Protein AF-A0A7C2EB21-F1 (afdb_monomer)

Mean predicted aligned error: 10.8 Å

Nearest PDB structures (foldseek):
  6dxo-assembly1_A  TM=7.937E-01  e=2.523E-01  Streptomyces venezuelae ATCC 10712
  3hug-assembly6_K  TM=8.789E-01  e=1.958E+00  Mycobacterium tuberculosis H37Rv
  6dvb-assembly1_F  TM=6.842E-01  e=6.120E-01  Mycobacterium tuberculosis H37Rv
  1rp3-assembly2_C  TM=6.381E-01  e=5.790E-01  Aquifex aeolicus

Solvent-accessible surface area (backbone atoms only — not comparable to full-atom values): 11447 Å² total; per-residue (Å²): 135,86,85,51,65,81,71,28,37,82,40,21,44,68,85,33,92,85,37,64,25,45,17,50,38,86,36,98,81,85,44,80,37,75,32,64,56,25,21,36,38,48,30,49,56,52,48,54,50,44,51,53,46,70,71,46,57,80,88,73,64,63,81,40,80,36,74,47,89,60,98,60,84,45,78,42,82,38,48,61,58,60,50,49,50,51,50,54,54,51,51,48,59,74,73,41,53,74,72,58,36,53,52,44,43,44,42,68,74,68,61,44,53,69,69,59,50,25,67,72,68,74,46,54,72,68,61,49,54,52,49,51,52,52,50,29,30,54,49,18,46,46,33,48,69,40,75,97,70,27,65,42,55,59,63,70,58,76,40,80,68,72,72,78,64,74,74,76,72,67,92,63,76,79,76,82,86,73,68,95,60,78,58,66,72,60,56,56,66,75,74,109

Radius of gyration: 25.3 Å; Cα contacts (8 Å, |Δi|>4): 186; chains: 1; bounding box: 45×45×90 Å

Sequence (192 aa):
MEWTRSETIALAANNCTSCHGLGLLPAKRGGQTVCNCVFRAIFRICYNRFRTCVTKEKYMTRVTMSLTRGRERHFTWSRKDEEYIADFTLVARRSLNEADYKIFKYHYLLGADWKLCCRKLKMDRGRFFHAVYRIQQRLGRIFRELQPYGLYPLDEYFGTTVRRVKPIQPTWTPPPAVPVRPPILQQLQQAA

Structure (mmCIF, N/CA/C/O backbone):
data_AF-A0A7C2EB21-F1
#
_entry.id   AF-A0A7C2EB21-F1
#
loop_
_atom_site.group_PDB
_atom_site.id
_atom_site.type_symbol
_atom_site.label_atom_id
_atom_site.label_alt_id
_atom_site.label_comp_id
_atom_site.label_asym_id
_atom_site.label_entity_id
_atom_site.label_seq_id
_atom_site.pdbx_PDB_ins_code
_atom_site.Cartn_x
_atom_site.Cartn_y
_atom_site.Cartn_z
_atom_site.occupancy
_atom_site.B_iso_or_equiv
_atom_site.auth_seq_id
_atom_site.auth_comp_id
_atom_site.auth_asym_id
_atom_site.auth_atom_id
_atom_site.pdbx_PDB_model_num
ATOM 1 N N . MET A 1 1 ? 2.193 18.472 0.701 1.00 63.47 1 MET A N 1
ATOM 2 C CA . MET A 1 1 ? 2.571 17.548 1.789 1.00 63.47 1 ME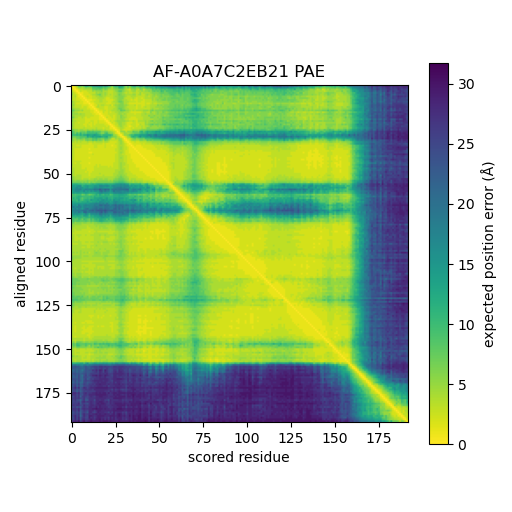T A CA 1
ATOM 3 C C . MET A 1 1 ? 4.053 17.284 1.643 1.00 63.47 1 MET A C 1
ATOM 5 O O . MET A 1 1 ? 4.465 16.869 0.565 1.00 63.47 1 MET A O 1
ATOM 9 N N . GLU A 1 2 ? 4.845 17.616 2.656 1.00 74.56 2 GLU A N 1
ATOM 10 C CA . GLU A 1 2 ? 6.290 17.383 2.633 1.00 74.56 2 GLU A CA 1
ATOM 11 C C . GLU A 1 2 ? 6.572 15.968 3.128 1.00 74.56 2 GLU A C 1
ATOM 13 O O . GLU A 1 2 ? 6.074 15.561 4.176 1.00 74.56 2 GLU A O 1
ATOM 18 N N . TRP A 1 3 ? 7.327 15.201 2.348 1.00 84.44 3 TRP A N 1
ATOM 19 C CA . TRP A 1 3 ? 7.745 13.863 2.741 1.00 84.44 3 TRP A CA 1
ATOM 20 C C . TRP A 1 3 ? 8.997 13.958 3.593 1.00 84.44 3 TRP A C 1
ATOM 22 O O . TRP A 1 3 ? 9.998 14.531 3.170 1.00 84.44 3 TRP A O 1
ATOM 32 N N . THR A 1 4 ? 8.953 13.365 4.780 1.00 86.44 4 THR A N 1
ATOM 33 C CA . THR A 1 4 ? 10.111 13.311 5.669 1.00 86.44 4 THR A CA 1
ATOM 34 C C . THR A 1 4 ? 10.873 11.998 5.486 1.00 86.44 4 THR A C 1
ATOM 36 O O . THR A 1 4 ? 10.332 10.961 5.084 1.00 86.44 4 THR A O 1
ATOM 39 N N . ARG A 1 5 ? 12.171 12.024 5.800 1.00 85.19 5 ARG A N 1
ATOM 40 C CA . ARG A 1 5 ? 13.025 10.827 5.768 1.00 85.19 5 ARG A CA 1
ATOM 41 C C . ARG A 1 5 ? 12.527 9.741 6.728 1.00 85.19 5 ARG A C 1
ATOM 43 O O . ARG A 1 5 ? 12.580 8.563 6.393 1.00 85.19 5 ARG A O 1
ATOM 50 N N . SER A 1 6 ? 12.021 10.129 7.899 1.00 86.94 6 SER A N 1
ATOM 51 C CA . SER A 1 6 ? 11.503 9.197 8.907 1.00 86.94 6 SER A CA 1
ATOM 52 C C . SER A 1 6 ? 10.280 8.416 8.420 1.00 86.94 6 SER A C 1
ATOM 54 O O . SER A 1 6 ? 10.159 7.235 8.727 1.00 86.94 6 SER A O 1
ATOM 56 N N . GLU A 1 7 ? 9.406 9.030 7.619 1.00 85.69 7 GLU A N 1
ATOM 57 C CA . GLU A 1 7 ? 8.237 8.344 7.052 1.00 85.69 7 GLU A CA 1
ATOM 58 C C . GLU A 1 7 ? 8.606 7.354 5.939 1.00 85.69 7 GLU A C 1
ATOM 60 O O . GLU A 1 7 ? 7.958 6.321 5.773 1.00 85.69 7 GLU A O 1
ATOM 65 N N . THR A 1 8 ? 9.634 7.667 5.152 1.00 89.75 8 THR A N 1
ATOM 66 C CA . THR A 1 8 ? 9.965 6.923 3.928 1.00 89.75 8 THR A CA 1
ATOM 67 C C . THR A 1 8 ? 10.957 5.787 4.154 1.00 89.75 8 THR A C 1
ATOM 69 O O . THR A 1 8 ? 10.885 4.786 3.442 1.00 89.75 8 THR A O 1
ATOM 72 N N . ILE A 1 9 ? 11.829 5.890 5.164 1.00 90.69 9 ILE A N 1
ATOM 73 C CA . ILE A 1 9 ? 12.877 4.894 5.431 1.00 90.69 9 ILE A CA 1
ATOM 74 C C . ILE A 1 9 ? 12.307 3.516 5.792 1.00 90.69 9 ILE A C 1
ATOM 76 O O . ILE A 1 9 ? 12.801 2.507 5.305 1.00 90.69 9 ILE A O 1
ATOM 80 N N . ALA A 1 10 ? 11.217 3.464 6.564 1.00 88.56 10 ALA A N 1
ATOM 81 C CA . ALA A 1 10 ? 10.573 2.205 6.950 1.00 88.56 10 ALA A CA 1
ATOM 82 C C . ALA A 1 10 ? 9.807 1.535 5.793 1.00 88.56 10 ALA A C 1
ATOM 84 O O . ALA A 1 10 ? 9.529 0.339 5.832 1.00 88.56 10 ALA A O 1
ATOM 85 N N . LEU A 1 11 ? 9.448 2.304 4.762 1.00 92.31 11 LEU A N 1
ATOM 86 C CA . LEU A 1 11 ? 8.697 1.827 3.597 1.00 92.31 11 LEU A CA 1
ATOM 87 C C . LEU A 1 11 ? 9.598 1.479 2.408 1.00 92.31 11 LEU A C 1
ATOM 89 O O . LEU A 1 11 ? 9.151 0.835 1.455 1.00 92.31 11 LEU A O 1
ATOM 93 N N . ALA A 1 12 ? 10.843 1.950 2.417 1.00 92.88 12 ALA A N 1
ATOM 94 C CA . ALA A 1 12 ? 11.780 1.741 1.332 1.00 92.88 12 ALA A CA 1
ATOM 95 C C . ALA A 1 12 ? 12.243 0.281 1.279 1.00 92.88 12 ALA A C 1
ATOM 97 O O . ALA A 1 12 ? 12.491 -0.361 2.294 1.00 92.88 12 ALA A O 1
ATOM 98 N N . ALA A 1 13 ? 12.406 -0.250 0.066 1.00 90.06 13 ALA A N 1
ATOM 99 C CA . ALA A 1 13 ? 13.045 -1.548 -0.101 1.00 90.06 13 ALA A CA 1
ATOM 100 C C . ALA A 1 13 ? 14.568 -1.400 0.035 1.00 90.06 13 ALA A C 1
ATOM 102 O O . ALA A 1 13 ? 15.175 -0.625 -0.710 1.00 90.06 13 ALA A O 1
ATOM 103 N N . ASN A 1 14 ? 15.179 -2.184 0.930 1.00 90.62 14 ASN A N 1
ATOM 104 C CA . ASN A 1 14 ? 16.625 -2.159 1.201 1.00 90.62 14 ASN A CA 1
ATOM 105 C C . ASN A 1 14 ? 17.468 -2.375 -0.067 1.00 90.62 14 ASN A C 1
ATOM 107 O O . ASN A 1 14 ? 18.488 -1.728 -0.260 1.00 90.62 14 ASN A O 1
ATOM 111 N N . ASN A 1 15 ? 17.005 -3.242 -0.973 1.00 91.44 15 ASN A N 1
ATOM 112 C CA . ASN A 1 15 ? 17.679 -3.580 -2.229 1.00 91.44 15 ASN A CA 1
ATOM 113 C C . ASN A 1 15 ? 17.195 -2.756 -3.438 1.00 91.44 15 ASN A C 1
ATOM 115 O O . ASN A 1 15 ? 17.371 -3.170 -4.585 1.00 91.44 15 ASN A O 1
ATOM 119 N N . CYS A 1 16 ? 16.530 -1.618 -3.221 1.00 92.12 16 CYS A N 1
ATOM 120 C CA . CYS A 1 16 ? 16.069 -0.793 -4.331 1.00 92.12 16 CYS A CA 1
ATOM 121 C C . CYS A 1 16 ? 17.256 -0.170 -5.075 1.00 92.12 16 CYS A C 1
ATOM 123 O O . CYS A 1 16 ? 18.019 0.593 -4.493 1.00 92.12 16 CYS A O 1
ATOM 125 N N . THR A 1 17 ? 17.353 -0.417 -6.380 1.00 91.56 17 THR A N 1
ATOM 126 C CA . THR A 1 17 ? 18.425 0.120 -7.235 1.00 91.56 17 THR A CA 1
ATOM 127 C C . THR A 1 17 ? 18.370 1.633 -7.430 1.00 91.56 17 THR A C 1
ATOM 129 O O . THR A 1 17 ? 19.350 2.217 -7.868 1.00 91.56 17 THR A O 1
ATOM 132 N N . SER A 1 18 ? 17.232 2.274 -7.145 1.00 90.06 18 SER A N 1
ATOM 133 C CA . SER A 1 18 ? 17.078 3.723 -7.308 1.00 90.06 18 SER A CA 1
ATOM 134 C C . SER A 1 18 ? 17.384 4.495 -6.027 1.00 90.06 18 SER A C 1
ATOM 136 O O . SER A 1 18 ? 18.062 5.509 -6.083 1.00 90.06 18 SER A O 1
ATOM 138 N N . CYS A 1 19 ? 16.851 4.057 -4.880 1.00 90.69 19 CYS A N 1
ATOM 139 C CA . CYS A 1 19 ? 16.988 4.793 -3.616 1.00 90.69 19 CYS A CA 1
ATOM 140 C C . CYS A 1 19 ? 17.912 4.125 -2.593 1.00 90.69 19 CYS A C 1
ATOM 142 O O . CYS A 1 19 ? 18.081 4.684 -1.515 1.00 90.69 19 CYS A O 1
ATOM 144 N N . HIS A 1 20 ? 18.427 2.921 -2.866 1.00 90.25 20 HIS A N 1
ATOM 145 C CA . HIS A 1 20 ? 19.328 2.171 -1.978 1.00 90.25 20 HIS A CA 1
ATOM 146 C C . HIS A 1 20 ? 18.833 2.082 -0.519 1.00 90.25 20 HIS A C 1
ATOM 148 O O . HIS A 1 20 ? 19.595 2.262 0.423 1.00 90.25 20 HIS A O 1
ATOM 154 N N . GLY A 1 21 ? 17.523 1.877 -0.325 1.00 88.94 21 GLY A N 1
ATOM 155 C CA . GLY A 1 21 ? 16.909 1.805 1.008 1.00 88.94 21 GLY A CA 1
ATOM 156 C C . GLY A 1 21 ? 16.592 3.145 1.693 1.00 88.94 21 GLY A C 1
ATOM 157 O O . GLY A 1 21 ? 16.022 3.138 2.775 1.00 88.94 21 GLY A O 1
ATOM 158 N N . LEU A 1 22 ? 16.877 4.301 1.081 1.00 89.06 22 LEU A N 1
ATOM 159 C CA . LEU A 1 22 ? 16.577 5.611 1.686 1.00 89.06 22 LEU A CA 1
ATOM 160 C C . LEU A 1 22 ? 15.129 6.080 1.478 1.00 89.06 22 LEU A C 1
ATOM 162 O O . LEU A 1 22 ? 14.628 6.891 2.250 1.00 89.06 22 LEU A O 1
ATOM 166 N N . GLY A 1 23 ? 14.463 5.618 0.415 1.00 89.94 23 GLY A N 1
ATOM 167 C CA . GLY A 1 23 ? 13.074 5.974 0.086 1.00 89.94 23 GLY A CA 1
ATOM 168 C C . GLY A 1 23 ? 12.878 7.350 -0.561 1.00 89.94 23 GLY A C 1
ATOM 169 O O . GLY A 1 23 ? 11.829 7.592 -1.161 1.00 89.94 23 GLY A O 1
ATOM 170 N N . LEU A 1 24 ? 13.895 8.212 -0.523 1.00 90.81 24 LEU A N 1
ATOM 171 C CA . LEU A 1 24 ? 13.915 9.533 -1.150 1.00 90.81 24 LEU A CA 1
ATOM 172 C C . LEU A 1 24 ? 14.937 9.582 -2.291 1.00 90.81 24 LEU A C 1
ATOM 174 O O . LEU A 1 24 ? 15.954 8.891 -2.273 1.00 90.81 24 LEU A O 1
ATOM 178 N N . LEU A 1 25 ? 14.638 10.403 -3.289 1.00 88.56 25 LEU A N 1
ATOM 179 C CA . LEU A 1 25 ? 15.439 10.644 -4.482 1.00 88.56 25 LEU A CA 1
ATOM 180 C C . LEU A 1 25 ? 15.655 12.154 -4.648 1.00 88.56 25 LEU A C 1
ATOM 182 O O . LEU A 1 25 ? 14.696 12.920 -4.480 1.00 88.56 25 LEU A O 1
ATOM 186 N N . PRO A 1 26 ? 16.863 12.598 -5.033 1.00 85.25 26 PRO A N 1
ATOM 187 C CA . PRO A 1 26 ? 17.094 13.991 -5.385 1.00 85.25 26 PRO A CA 1
ATOM 188 C C . PRO A 1 26 ? 16.293 14.341 -6.647 1.00 85.25 26 PRO A C 1
ATOM 190 O O . PRO A 1 26 ? 16.389 13.677 -7.680 1.00 85.25 26 PRO A O 1
ATOM 193 N N . ALA A 1 27 ? 15.460 15.372 -6.563 1.00 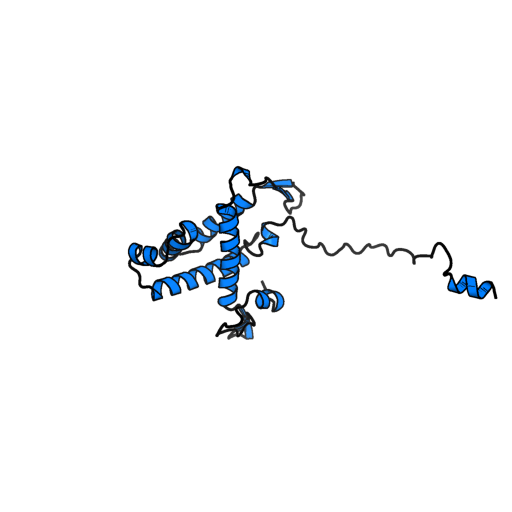84.19 27 ALA A N 1
ATOM 194 C CA . ALA A 1 27 ? 14.698 15.880 -7.693 1.00 84.19 27 ALA A CA 1
ATOM 195 C C . ALA A 1 27 ? 15.560 16.832 -8.527 1.00 84.19 27 ALA A C 1
ATOM 197 O O . ALA A 1 27 ? 16.367 17.591 -7.995 1.00 84.19 27 ALA A O 1
ATOM 198 N N . LYS A 1 28 ? 15.311 16.879 -9.841 1.00 76.94 28 LYS A N 1
ATOM 199 C CA . LYS A 1 28 ? 16.054 17.740 -10.782 1.00 76.94 28 LYS A CA 1
ATOM 200 C C . LYS A 1 28 ? 16.004 19.244 -10.452 1.00 76.94 28 LYS A C 1
ATOM 202 O O . LYS A 1 28 ? 16.846 19.986 -10.932 1.00 76.94 28 LYS A O 1
ATOM 207 N N . ARG A 1 29 ? 15.024 19.699 -9.660 1.00 77.62 29 ARG A N 1
ATOM 208 C CA . ARG A 1 29 ? 14.834 21.108 -9.254 1.00 77.62 29 ARG A CA 1
ATOM 209 C C . ARG A 1 29 ? 15.114 21.340 -7.761 1.00 77.62 29 ARG A C 1
ATOM 211 O O . ARG A 1 29 ? 14.345 22.025 -7.101 1.00 77.62 29 ARG A O 1
ATOM 218 N N . GLY A 1 30 ? 16.146 20.700 -7.207 1.00 73.00 30 GLY A N 1
ATOM 219 C CA . GLY A 1 30 ? 16.588 20.935 -5.821 1.00 73.00 30 GLY A CA 1
ATOM 220 C C . GLY A 1 30 ? 15.628 20.454 -4.723 1.00 73.00 30 GLY A C 1
ATOM 2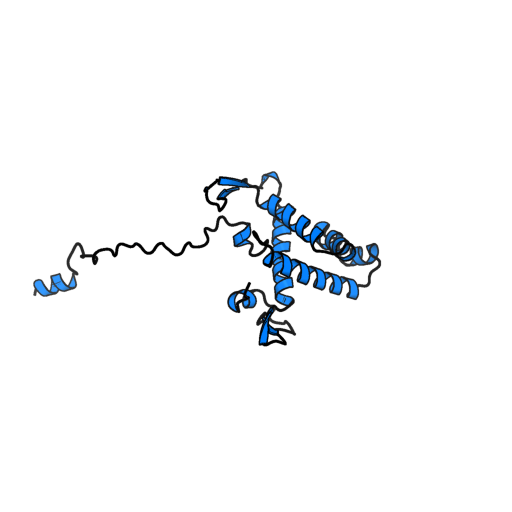21 O O . GLY A 1 30 ? 15.822 20.779 -3.559 1.00 73.00 30 GLY A O 1
ATOM 222 N N . GLY A 1 31 ? 14.596 19.681 -5.076 1.00 81.00 31 GLY A N 1
ATOM 223 C CA . GLY A 1 31 ? 13.650 19.085 -4.129 1.00 81.00 31 GLY A CA 1
ATOM 224 C C . GLY A 1 31 ? 13.967 17.624 -3.808 1.00 81.00 31 GLY A C 1
ATOM 225 O O . GLY A 1 31 ? 14.833 17.009 -4.425 1.00 81.00 31 GLY A O 1
ATOM 226 N N . GLN A 1 32 ? 13.215 17.033 -2.882 1.00 85.62 32 GLN A N 1
ATOM 227 C CA . GLN A 1 32 ? 13.222 15.589 -2.643 1.00 85.62 32 GLN A CA 1
ATOM 228 C C . GLN A 1 32 ? 11.941 14.978 -3.211 1.00 85.62 32 GLN A C 1
ATOM 230 O O . GLN A 1 32 ? 10.842 15.492 -3.012 1.00 85.62 32 GLN A O 1
ATOM 235 N N . THR A 1 33 ? 12.083 13.879 -3.944 1.00 89.12 33 THR A N 1
ATOM 236 C CA . THR A 1 33 ? 10.959 13.093 -4.467 1.00 89.12 33 THR A CA 1
ATOM 237 C C . THR A 1 33 ? 10.959 11.719 -3.831 1.00 89.12 33 THR A C 1
ATOM 239 O O . THR A 1 33 ? 12.008 11.167 -3.514 1.00 89.12 33 THR A O 1
ATOM 242 N N . VAL A 1 34 ? 9.779 11.149 -3.630 1.00 91.81 34 VAL A N 1
ATOM 243 C CA . VAL A 1 34 ? 9.659 9.807 -3.061 1.00 91.81 34 VAL A CA 1
ATOM 244 C C . VAL A 1 34 ? 9.922 8.765 -4.135 1.00 91.81 34 VAL A C 1
ATOM 246 O O . VAL A 1 34 ? 9.461 8.882 -5.272 1.00 91.81 34 VAL A O 1
ATOM 249 N N . CYS A 1 35 ? 10.649 7.716 -3.770 1.00 93.00 35 CYS A N 1
ATOM 250 C CA . CYS A 1 35 ? 10.914 6.611 -4.669 1.00 93.00 35 CYS A CA 1
ATOM 251 C C . CYS A 1 35 ? 9.649 5.787 -4.947 1.00 93.00 35 CYS A C 1
ATOM 253 O O . CYS A 1 35 ? 8.838 5.501 -4.067 1.00 93.00 35 CYS A O 1
ATOM 255 N N . ASN A 1 36 ? 9.544 5.277 -6.172 1.00 93.44 36 ASN A N 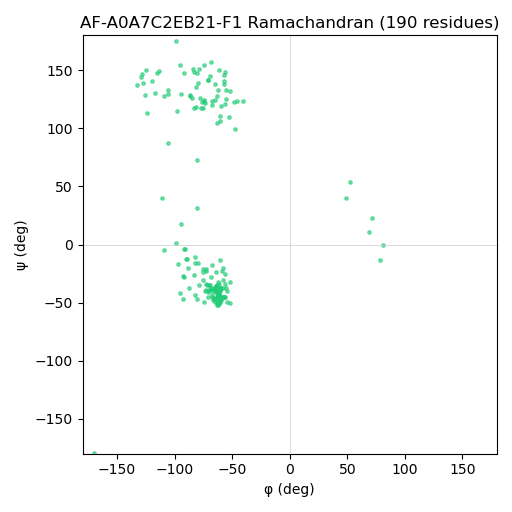1
ATOM 256 C CA . ASN A 1 36 ? 8.485 4.359 -6.579 1.00 93.44 36 ASN A CA 1
ATOM 257 C C . ASN A 1 36 ? 8.394 3.086 -5.717 1.00 93.44 36 ASN A C 1
ATOM 259 O O . ASN A 1 36 ? 7.323 2.482 -5.644 1.00 93.44 36 ASN A O 1
ATOM 263 N N . CYS A 1 37 ? 9.483 2.648 -5.071 1.00 94.38 37 CYS A N 1
ATOM 264 C CA . CYS A 1 37 ? 9.448 1.492 -4.170 1.00 94.38 37 CYS A CA 1
ATOM 265 C C . CYS A 1 37 ? 8.555 1.741 -2.942 1.00 94.38 37 CYS A C 1
ATOM 267 O O . CYS A 1 37 ? 7.808 0.843 -2.558 1.00 94.38 37 CYS A O 1
ATOM 269 N N . VAL A 1 38 ? 8.549 2.970 -2.417 1.00 95.38 38 VAL A N 1
ATOM 270 C CA . VAL A 1 38 ? 7.740 3.386 -1.265 1.00 95.38 38 VAL A CA 1
ATOM 271 C C . VAL A 1 38 ? 6.259 3.359 -1.626 1.00 95.38 38 VAL A C 1
ATOM 273 O O . VAL A 1 38 ? 5.467 2.744 -0.919 1.00 95.38 38 VAL A O 1
ATOM 276 N N . PHE A 1 39 ? 5.867 3.925 -2.773 1.00 95.56 39 PHE A N 1
ATOM 277 C CA . PHE A 1 39 ? 4.468 3.870 -3.216 1.00 95.56 39 PHE A CA 1
ATOM 278 C C . PHE A 1 39 ? 3.979 2.432 -3.410 1.00 95.56 39 PHE A C 1
ATOM 280 O O . PHE A 1 39 ? 2.867 2.083 -3.017 1.00 95.56 39 PHE A O 1
ATOM 287 N N . ARG A 1 40 ? 4.833 1.556 -3.951 1.00 95.62 40 ARG A N 1
ATOM 288 C CA . ARG A 1 40 ? 4.508 0.130 -4.072 1.00 95.62 40 ARG A CA 1
ATOM 289 C C . ARG A 1 40 ? 4.359 -0.544 -2.709 1.00 95.62 40 ARG A C 1
ATOM 291 O O . ARG A 1 40 ? 3.492 -1.404 -2.572 1.00 95.62 40 ARG A O 1
ATOM 298 N N . ALA A 1 41 ? 5.170 -0.172 -1.719 1.00 95.69 41 ALA A N 1
ATOM 299 C CA . ALA A 1 41 ? 5.046 -0.671 -0.352 1.00 95.69 41 ALA A CA 1
ATOM 300 C C . ALA A 1 41 ? 3.733 -0.214 0.300 1.00 95.69 41 ALA A C 1
ATOM 302 O O . ALA A 1 41 ? 2.996 -1.054 0.812 1.00 95.69 41 ALA A O 1
ATOM 303 N N . ILE A 1 42 ? 3.381 1.072 0.179 1.00 96.19 42 ILE A N 1
ATOM 304 C CA . ILE A 1 42 ? 2.100 1.623 0.657 1.00 96.19 42 ILE A CA 1
ATOM 305 C C . ILE A 1 42 ? 0.928 0.844 0.062 1.00 96.19 42 ILE A C 1
ATOM 307 O O . ILE A 1 42 ? 0.061 0.369 0.793 1.00 96.19 42 ILE A O 1
ATOM 311 N N . PHE A 1 43 ? 0.932 0.635 -1.259 1.00 97.25 43 PHE A N 1
ATOM 312 C CA . PHE A 1 43 ? -0.107 -0.155 -1.910 1.00 97.25 43 PHE A CA 1
ATOM 313 C C . PHE A 1 43 ? -0.211 -1.569 -1.324 1.00 97.25 43 PHE A C 1
ATOM 315 O O . PHE A 1 43 ? -1.316 -2.035 -1.064 1.00 97.25 43 PHE A O 1
ATOM 322 N N . ARG A 1 44 ? 0.918 -2.257 -1.101 1.00 96.31 44 ARG A N 1
ATOM 323 C CA . ARG A 1 44 ? 0.924 -3.612 -0.522 1.00 96.31 44 ARG A CA 1
ATOM 324 C C . ARG A 1 44 ? 0.345 -3.628 0.890 1.00 96.31 44 ARG A C 1
ATOM 326 O O . ARG A 1 44 ? -0.419 -4.533 1.198 1.00 96.31 44 ARG A O 1
ATOM 333 N N . ILE A 1 45 ? 0.665 -2.632 1.717 1.00 96.44 45 ILE A N 1
ATOM 334 C CA . ILE A 1 45 ? 0.117 -2.491 3.073 1.00 96.44 45 ILE A CA 1
ATOM 335 C C . ILE A 1 45 ? -1.408 -2.328 3.014 1.00 96.44 45 ILE A C 1
ATOM 337 O O . ILE A 1 45 ? -2.133 -3.088 3.656 1.00 96.44 45 ILE A O 1
ATOM 341 N N . CYS A 1 46 ? -1.899 -1.398 2.189 1.00 96.56 46 CYS A N 1
ATOM 342 C CA . CYS A 1 46 ? -3.334 -1.181 2.002 1.00 96.56 46 CYS A CA 1
ATOM 343 C C . CYS A 1 46 ? -4.037 -2.422 1.435 1.00 96.56 46 CYS A C 1
ATOM 345 O O . CYS A 1 46 ? -5.098 -2.813 1.912 1.00 96.56 46 CYS A O 1
ATOM 347 N N . TYR A 1 47 ? -3.427 -3.091 0.454 1.00 96.94 47 TYR A N 1
ATOM 348 C CA . TYR A 1 47 ? -3.987 -4.298 -0.146 1.00 96.94 47 TYR A CA 1
ATOM 349 C C . TYR A 1 47 ? -4.032 -5.476 0.834 1.00 96.94 47 TYR A C 1
ATOM 351 O O . TYR A 1 47 ? -5.025 -6.197 0.879 1.00 96.94 47 TYR A O 1
ATOM 359 N N . ASN A 1 48 ? -2.997 -5.661 1.658 1.00 96.38 48 ASN A N 1
ATOM 360 C CA . ASN A 1 48 ? -3.002 -6.683 2.703 1.00 96.38 48 ASN A CA 1
ATOM 361 C C . ASN A 1 48 ? -4.136 -6.432 3.701 1.00 96.38 48 ASN A C 1
ATOM 363 O O . ASN A 1 48 ? -4.876 -7.362 4.015 1.00 96.38 48 ASN A O 1
ATOM 367 N N . ARG A 1 49 ? -4.333 -5.176 4.125 1.00 95.19 49 ARG A N 1
ATOM 368 C CA . ARG A 1 49 ? -5.467 -4.813 4.982 1.00 95.19 49 ARG A CA 1
ATOM 369 C C . ARG A 1 49 ? -6.804 -5.071 4.291 1.00 95.19 49 ARG A C 1
ATOM 371 O O . ARG A 1 49 ? -7.676 -5.674 4.903 1.00 95.19 49 ARG A O 1
ATOM 378 N N . PHE A 1 50 ? -6.945 -4.693 3.021 1.00 95.62 50 PHE A N 1
ATOM 379 C CA . PHE A 1 50 ? -8.141 -4.979 2.224 1.00 95.62 50 PHE A CA 1
ATOM 380 C C . PHE A 1 50 ? -8.448 -6.483 2.188 1.00 95.62 50 PHE A C 1
ATOM 382 O O . PHE A 1 50 ? -9.583 -6.880 2.432 1.00 95.62 50 PHE A O 1
ATOM 389 N N . ARG A 1 51 ? -7.436 -7.334 1.967 1.00 95.06 51 ARG A N 1
ATOM 390 C CA . ARG A 1 51 ? -7.605 -8.794 2.014 1.00 95.06 51 ARG A CA 1
ATOM 391 C C . ARG A 1 51 ? -8.063 -9.277 3.386 1.00 95.06 51 ARG A C 1
ATOM 393 O O . ARG A 1 51 ? -8.941 -10.128 3.442 1.00 95.06 51 ARG A O 1
ATOM 400 N N . THR A 1 52 ? -7.509 -8.742 4.474 1.00 93.00 52 THR A N 1
ATOM 401 C CA . THR A 1 52 ? -7.982 -9.064 5.828 1.00 93.00 52 THR A CA 1
ATOM 402 C C . THR A 1 52 ? -9.455 -8.696 6.001 1.00 93.00 52 THR A C 1
ATOM 404 O O . THR A 1 52 ? -10.215 -9.519 6.496 1.00 93.00 52 THR A O 1
ATOM 407 N N . CYS A 1 53 ? -9.874 -7.506 5.558 1.00 91.62 53 CYS A N 1
ATOM 408 C CA . CYS A 1 53 ? -11.264 -7.056 5.672 1.00 91.62 53 CYS A CA 1
ATOM 409 C C . CYS A 1 53 ? -12.229 -7.913 4.834 1.00 91.62 53 CYS A C 1
ATOM 411 O O . CYS A 1 53 ? -13.313 -8.227 5.308 1.00 91.62 53 CYS A O 1
ATOM 413 N N . VAL A 1 54 ? -11.846 -8.316 3.616 1.00 92.06 54 VAL A N 1
ATOM 414 C CA . VAL A 1 54 ? -12.705 -9.127 2.727 1.00 92.06 54 VAL A CA 1
ATOM 415 C C . VAL A 1 54 ? -12.830 -10.577 3.198 1.00 92.06 54 VAL A C 1
ATOM 417 O O . VAL A 1 54 ? -13.905 -11.157 3.089 1.00 92.06 54 VAL A O 1
ATOM 420 N N . THR A 1 55 ? -11.743 -11.172 3.696 1.00 90.94 55 THR A N 1
ATOM 421 C CA . THR A 1 55 ? -11.747 -12.567 4.175 1.00 90.94 55 THR A CA 1
ATOM 422 C C . THR A 1 55 ? -12.443 -12.708 5.528 1.00 90.94 55 THR A C 1
ATOM 424 O O . THR A 1 55 ? -12.911 -13.792 5.866 1.00 90.94 55 THR A O 1
ATOM 427 N N . LYS A 1 56 ? -12.508 -11.632 6.318 1.00 88.62 56 LYS A N 1
ATOM 428 C CA . LYS A 1 56 ? -13.188 -11.630 7.611 1.00 88.62 56 LYS A CA 1
ATOM 429 C C . LYS A 1 56 ? -14.679 -11.917 7.428 1.00 88.62 56 LYS A C 1
ATOM 431 O O . LYS A 1 56 ? -15.347 -11.328 6.580 1.00 88.62 56 LYS A O 1
ATOM 436 N N . GLU A 1 57 ? -15.206 -12.821 8.242 1.00 82.56 57 GLU A N 1
ATOM 437 C CA . GLU A 1 57 ? -16.610 -13.217 8.176 1.00 82.56 57 GLU A CA 1
ATOM 438 C C . GLU A 1 57 ? -17.523 -12.040 8.545 1.00 82.56 57 GLU A C 1
ATOM 440 O O . GLU A 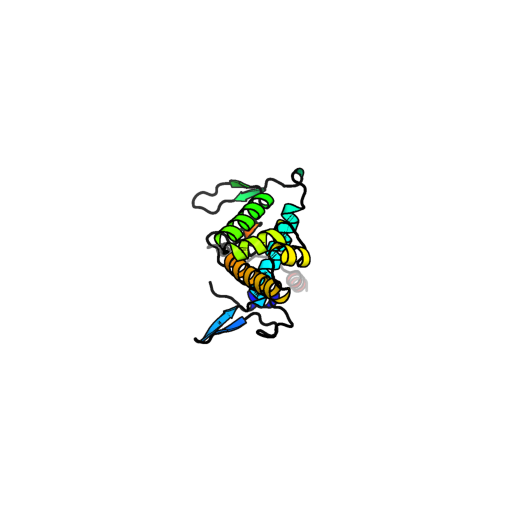1 57 ? -17.258 -11.288 9.484 1.00 82.56 57 GLU A O 1
ATOM 445 N N . LYS A 1 58 ? -18.625 -11.869 7.806 1.00 75.25 58 LYS A N 1
ATOM 446 C CA . LYS A 1 58 ? -19.486 -10.674 7.902 1.00 75.25 58 LYS A CA 1
ATOM 447 C C . LYS A 1 58 ? -20.164 -10.493 9.262 1.00 75.25 58 LYS A C 1
ATOM 449 O O . LYS A 1 58 ? -20.540 -9.383 9.605 1.00 75.25 58 LYS A O 1
ATOM 454 N N . TYR A 1 59 ? -20.335 -11.560 10.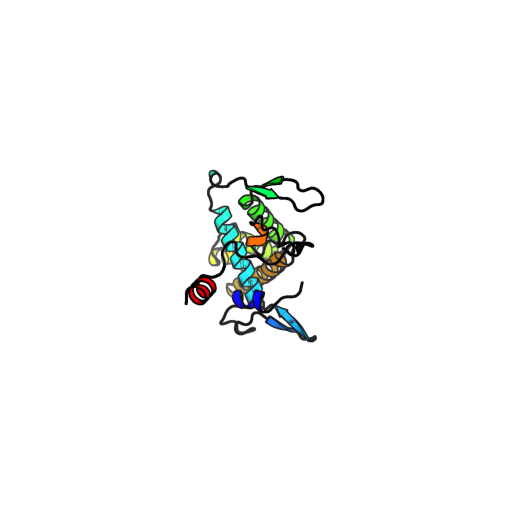036 1.00 73.19 59 TYR A N 1
ATOM 455 C CA . TYR A 1 59 ? -20.868 -11.477 11.400 1.00 73.19 59 TYR A CA 1
ATOM 456 C C . TYR A 1 59 ? -19.801 -11.100 12.440 1.00 73.19 59 TYR A C 1
ATOM 458 O O . TYR A 1 59 ? -20.138 -10.779 13.574 1.00 73.19 59 TYR A O 1
ATOM 466 N N . MET A 1 60 ? -18.519 -11.104 12.063 1.00 73.12 60 MET A N 1
ATOM 467 C CA . MET A 1 60 ? -17.414 -10.652 12.912 1.00 73.12 60 MET A CA 1
ATOM 468 C C . MET A 1 60 ? -17.095 -9.161 12.726 1.00 73.12 60 MET A C 1
ATOM 470 O O . MET A 1 60 ? -16.198 -8.636 13.399 1.00 73.12 60 MET A O 1
ATOM 474 N N . THR A 1 61 ? -17.758 -8.454 11.802 1.00 75.69 61 THR A N 1
ATOM 475 C CA . THR A 1 61 ? -17.544 -7.012 11.642 1.00 75.69 61 THR A CA 1
ATOM 476 C C . THR A 1 61 ? -18.255 -6.262 12.764 1.00 75.69 61 THR A C 1
ATOM 478 O O . THR A 1 61 ? -19.450 -6.415 13.013 1.00 75.69 61 THR A O 1
ATOM 481 N N . ARG A 1 62 ? -17.480 -5.475 13.517 1.00 79.56 62 ARG A N 1
ATOM 482 C CA . ARG A 1 62 ? -17.979 -4.756 14.690 1.00 79.56 62 ARG A CA 1
ATOM 483 C C . ARG A 1 62 ? -18.371 -3.349 14.279 1.00 79.56 62 ARG A C 1
ATOM 485 O O . ARG A 1 62 ? -17.562 -2.634 13.691 1.00 79.56 62 ARG A O 1
ATOM 492 N N . VAL A 1 63 ? -19.577 -2.930 14.648 1.00 85.06 63 VAL A N 1
ATOM 493 C CA . VAL A 1 63 ? -19.950 -1.517 14.558 1.00 85.06 63 VAL A CA 1
ATOM 494 C C . VAL A 1 63 ? -19.106 -0.753 15.577 1.00 85.06 63 VAL A C 1
ATOM 496 O O . VAL A 1 63 ? -19.114 -1.045 16.773 1.00 85.06 63 VAL A O 1
ATOM 499 N N . THR A 1 64 ? -18.324 0.200 15.090 1.00 82.56 64 THR A N 1
ATOM 500 C CA . THR A 1 64 ? -17.455 1.046 15.906 1.00 82.56 64 THR A CA 1
ATOM 501 C C . THR A 1 64 ? -18.014 2.453 15.946 1.00 82.56 64 THR A C 1
ATOM 503 O O . THR A 1 64 ? -18.265 3.057 14.905 1.00 82.56 64 THR A O 1
ATOM 506 N N . MET A 1 65 ? -18.186 2.988 17.150 1.00 82.62 65 MET A N 1
ATOM 507 C CA . MET A 1 65 ? -18.490 4.400 17.331 1.00 82.62 65 MET A CA 1
ATOM 508 C C . MET A 1 65 ? -17.216 5.210 17.082 1.00 82.62 65 MET A C 1
ATOM 510 O O . MET A 1 65 ? -16.186 4.974 17.713 1.00 82.62 65 MET A O 1
ATOM 514 N N . SER A 1 66 ? -17.281 6.154 16.151 1.00 75.00 66 SER A N 1
ATOM 515 C CA . SER A 1 66 ? -16.184 7.055 15.811 1.00 75.00 66 SER A CA 1
ATOM 516 C C . SER A 1 66 ? -16.606 8.499 16.046 1.00 75.00 66 SER A C 1
ATOM 518 O O . SER A 1 66 ? -17.753 8.871 15.808 1.00 75.00 66 SER A O 1
ATOM 520 N N . LEU A 1 67 ? -15.687 9.312 16.564 1.00 74.06 67 LEU A N 1
ATOM 521 C CA . LEU A 1 67 ? -15.933 10.734 16.760 1.00 74.06 67 LEU A CA 1
ATOM 522 C C . LEU A 1 67 ? -15.669 11.470 15.447 1.00 74.06 67 LEU A C 1
ATOM 524 O O . LEU A 1 67 ? -14.530 11.502 14.972 1.00 74.06 67 LEU A O 1
ATOM 528 N N . THR A 1 68 ? -16.696 12.100 14.889 1.00 69.19 68 THR A N 1
ATOM 529 C CA . THR A 1 68 ? -16.531 12.955 13.716 1.00 69.19 68 THR A CA 1
ATOM 530 C C . THR A 1 68 ? -15.885 14.263 14.153 1.00 69.19 68 THR A C 1
ATOM 532 O O . THR A 1 68 ? -16.361 14.952 15.057 1.00 69.19 68 THR A O 1
ATOM 535 N N . ARG A 1 69 ? -14.759 14.612 13.524 1.00 62.97 69 ARG A N 1
ATOM 536 C CA . ARG A 1 69 ? -14.088 15.890 13.776 1.00 62.97 69 ARG A CA 1
ATOM 537 C C . ARG A 1 69 ? -14.873 17.008 13.090 1.00 62.97 69 ARG A C 1
ATOM 539 O O . ARG A 1 69 ? -14.978 17.024 11.869 1.00 62.97 69 ARG A O 1
ATOM 546 N N . GLY A 1 70 ? -15.394 17.943 13.874 1.00 66.31 70 GLY A N 1
ATOM 547 C CA . GLY A 1 70 ? -16.158 19.095 13.403 1.00 66.31 70 GLY A CA 1
ATOM 548 C C . GLY A 1 70 ? -16.395 20.101 14.528 1.00 66.31 70 GLY A C 1
ATOM 549 O O . GLY A 1 70 ? -15.938 19.892 15.654 1.00 66.31 70 GLY A O 1
ATOM 550 N N . ARG A 1 71 ? -17.100 21.201 14.223 1.00 65.81 71 ARG A N 1
ATOM 551 C CA . ARG A 1 71 ? -17.506 22.213 15.220 1.00 65.81 71 ARG A CA 1
ATOM 552 C C . ARG A 1 71 ? -18.356 21.590 16.329 1.00 65.81 71 ARG A C 1
ATOM 554 O O . ARG A 1 71 ? -18.193 21.935 17.493 1.00 65.81 71 ARG A O 1
ATOM 561 N N . GLU A 1 72 ? -19.202 20.637 15.957 1.00 64.94 72 GLU A N 1
ATOM 562 C CA . GLU A 1 72 ? -19.968 19.807 16.875 1.00 64.94 72 GLU A CA 1
ATOM 563 C C . GLU A 1 72 ? -19.364 18.400 16.909 1.00 64.94 72 GLU A C 1
ATOM 565 O O . GLU A 1 72 ? -19.081 17.790 15.875 1.00 64.94 72 GLU A O 1
ATOM 570 N N . ARG A 1 73 ? -19.112 17.905 18.122 1.00 65.94 73 ARG A N 1
ATOM 571 C CA . ARG A 1 73 ? -18.503 16.597 18.389 1.00 65.94 73 ARG A CA 1
ATOM 572 C C . ARG A 1 73 ? -19.551 15.490 18.284 1.00 65.94 73 ARG A C 1
ATOM 574 O O . ARG A 1 73 ? -19.959 14.924 19.293 1.00 65.94 73 ARG A O 1
ATOM 581 N N . HIS A 1 74 ? -19.976 15.190 17.062 1.00 71.06 74 HIS A N 1
ATOM 582 C CA . HIS A 1 74 ? -20.953 14.132 16.807 1.00 71.06 74 HIS A CA 1
ATOM 583 C C . HIS A 1 74 ? -20.301 12.751 16.788 1.00 71.06 74 HIS A C 1
ATOM 585 O O . HIS A 1 74 ? -19.251 12.542 16.173 1.00 71.06 74 HIS A O 1
ATOM 591 N N . PHE A 1 75 ? -20.941 11.793 17.453 1.00 80.00 75 PHE A N 1
ATOM 592 C CA . PHE A 1 75 ? -20.575 10.384 17.368 1.00 80.00 75 PHE A CA 1
ATOM 593 C C . PHE A 1 75 ? -21.293 9.744 16.183 1.00 80.00 75 PHE A C 1
ATOM 595 O O . PHE A 1 75 ? -22.509 9.853 16.053 1.00 80.00 75 PHE A O 1
ATOM 602 N N . THR A 1 76 ? -20.536 9.055 15.333 1.00 80.69 76 THR A N 1
ATOM 603 C CA . THR A 1 76 ? -21.069 8.311 14.190 1.00 80.69 76 THR A CA 1
ATOM 604 C C . THR A 1 76 ? -20.763 6.834 14.361 1.00 80.69 76 THR A C 1
ATOM 606 O O . THR A 1 76 ? -19.623 6.446 14.629 1.00 80.69 76 THR A O 1
ATOM 609 N N . TRP A 1 77 ? -21.783 6.001 14.194 1.00 84.62 77 TRP A N 1
ATOM 610 C CA . TRP A 1 77 ? -21.624 4.555 14.140 1.00 84.62 77 TRP A CA 1
ATOM 611 C C . TRP A 1 77 ? -21.189 4.147 12.737 1.00 84.62 77 TRP A C 1
ATOM 613 O O . TRP A 1 77 ? -21.907 4.369 11.767 1.00 84.62 77 TRP A O 1
ATOM 623 N N . SER A 1 78 ? -20.010 3.545 12.647 1.00 84.69 78 SER A N 1
ATOM 624 C CA . SER A 1 78 ? -19.369 3.181 11.388 1.00 84.69 78 SER A CA 1
ATOM 625 C C . SER A 1 78 ? -18.961 1.719 11.393 1.00 84.69 78 SER A C 1
ATOM 627 O O . SER A 1 78 ? -18.553 1.171 12.423 1.00 84.69 78 SER A O 1
ATOM 629 N N . ARG A 1 79 ? -19.014 1.096 10.218 1.00 88.38 79 ARG A N 1
ATOM 630 C CA . ARG A 1 79 ? -18.452 -0.236 9.982 1.00 88.38 79 ARG A CA 1
ATOM 631 C C . ARG A 1 79 ? -17.176 -0.083 9.167 1.00 88.38 79 ARG A C 1
ATOM 633 O O . ARG A 1 79 ? -17.202 -0.081 7.941 1.00 88.38 79 ARG A O 1
ATOM 640 N N . LYS A 1 80 ? -16.060 0.126 9.870 1.00 87.88 80 LYS A N 1
ATOM 641 C CA . LYS A 1 80 ? -14.792 0.543 9.252 1.00 87.88 80 LYS A CA 1
ATOM 642 C C . LYS A 1 80 ? -14.226 -0.473 8.264 1.00 87.88 80 LYS A C 1
ATOM 644 O O . LYS A 1 80 ? -13.609 -0.064 7.288 1.00 87.88 80 LYS A O 1
ATOM 649 N N . ASP A 1 81 ? -14.448 -1.767 8.490 1.00 91.44 81 ASP A N 1
ATOM 650 C CA . ASP A 1 81 ? -13.987 -2.817 7.576 1.00 91.44 81 ASP A CA 1
ATOM 651 C C . ASP A 1 81 ? -14.704 -2.708 6.213 1.00 91.44 81 ASP A C 1
ATOM 653 O O . ASP A 1 81 ? -14.064 -2.709 5.161 1.00 91.44 81 ASP A O 1
ATOM 657 N N . GLU A 1 82 ? -16.027 -2.543 6.225 1.00 91.62 82 GLU A N 1
ATOM 658 C CA . GLU A 1 82 ? -16.866 -2.387 5.036 1.00 91.62 82 GLU A CA 1
ATOM 659 C C . GLU A 1 82 ? -16.664 -1.034 4.343 1.00 91.62 82 GLU A C 1
ATOM 661 O O . GLU A 1 82 ? -16.568 -0.990 3.115 1.00 91.62 82 GLU A O 1
ATOM 666 N N . GLU A 1 83 ? -16.539 0.051 5.115 1.00 91.75 83 GLU A N 1
ATOM 667 C CA . GLU A 1 83 ? -16.174 1.380 4.602 1.00 91.75 83 GLU A CA 1
ATOM 668 C C . GLU A 1 83 ? -14.829 1.323 3.866 1.00 91.75 83 GLU A C 1
ATOM 670 O O . GLU A 1 83 ? -14.726 1.787 2.731 1.00 91.75 83 GLU A O 1
ATOM 675 N N . TYR A 1 84 ? -13.826 0.653 4.446 1.00 93.38 84 TYR A N 1
ATOM 676 C CA . TYR A 1 84 ? -12.509 0.524 3.827 1.00 93.38 84 TYR A CA 1
ATOM 677 C C . TYR A 1 84 ? -12.554 -0.249 2.507 1.00 93.38 84 TYR A C 1
ATOM 679 O O . TYR A 1 84 ? -11.898 0.132 1.535 1.00 93.38 84 TYR A O 1
ATOM 687 N N . ILE A 1 85 ? -13.340 -1.330 2.443 1.00 94.44 85 ILE A N 1
ATOM 688 C CA . ILE A 1 85 ? -13.548 -2.107 1.211 1.00 94.44 85 ILE A CA 1
ATOM 689 C C . ILE A 1 85 ? -14.182 -1.227 0.126 1.00 94.44 85 ILE A C 1
ATOM 691 O O . ILE A 1 85 ? -13.731 -1.237 -1.028 1.00 94.44 85 ILE A O 1
ATOM 695 N N . ALA A 1 86 ? -15.212 -0.460 0.488 1.00 94.56 86 ALA A N 1
ATOM 696 C CA . ALA A 1 86 ? -15.891 0.443 -0.431 1.00 94.56 86 ALA A CA 1
ATOM 697 C C . ALA A 1 86 ? -14.937 1.533 -0.941 1.00 94.56 86 ALA A C 1
ATOM 699 O O . ALA A 1 86 ? -14.781 1.688 -2.153 1.00 94.56 86 ALA A O 1
ATOM 700 N N . ASP A 1 87 ? -14.221 2.211 -0.046 1.00 94.62 87 ASP A N 1
ATOM 701 C CA . ASP A 1 87 ? -13.289 3.280 -0.401 1.00 94.62 87 ASP A CA 1
ATOM 702 C C . ASP A 1 87 ? -12.141 2.769 -1.272 1.00 94.62 87 ASP A C 1
ATOM 704 O O . ASP A 1 87 ? -11.832 3.360 -2.309 1.00 94.62 87 ASP A O 1
ATOM 708 N N . PHE A 1 88 ? -11.541 1.630 -0.918 1.00 95.94 88 PHE A N 1
ATOM 709 C CA . PHE A 1 88 ? -10.447 1.035 -1.685 1.00 95.94 88 PHE A CA 1
ATOM 710 C C . PHE A 1 88 ? -10.872 0.708 -3.121 1.00 95.94 88 PHE A C 1
ATOM 712 O O . PHE A 1 88 ? -10.173 1.048 -4.082 1.00 95.94 88 PHE A O 1
ATOM 719 N N . THR A 1 89 ? -12.038 0.079 -3.290 1.00 96.12 89 THR A N 1
ATOM 720 C CA . THR A 1 89 ? -12.550 -0.300 -4.616 1.00 96.12 89 THR A CA 1
ATOM 721 C C . THR A 1 89 ? -12.983 0.911 -5.443 1.00 96.12 89 THR A C 1
ATOM 723 O O . THR A 1 89 ? -12.709 0.969 -6.647 1.00 96.12 89 THR A O 1
ATOM 726 N N . LEU A 1 90 ? -13.606 1.901 -4.805 1.00 95.69 90 LEU A N 1
ATOM 727 C CA . LEU A 1 90 ? -14.094 3.121 -5.438 1.00 95.69 90 LEU A CA 1
ATOM 728 C C . LEU A 1 90 ? -12.949 4.045 -5.868 1.00 95.69 90 LEU A C 1
ATOM 730 O O . LEU A 1 90 ? -12.935 4.512 -7.010 1.00 95.69 90 LEU A O 1
ATOM 734 N N . VAL A 1 91 ? -11.946 4.251 -5.010 1.00 95.62 91 VAL A N 1
ATOM 735 C CA . VAL A 1 91 ? -10.737 5.018 -5.348 1.00 95.62 91 VAL A CA 1
ATOM 736 C C . VAL A 1 91 ? -9.980 4.345 -6.487 1.00 95.62 91 VAL A C 1
ATOM 738 O O . VAL A 1 91 ? -9.577 5.024 -7.436 1.00 95.62 91 VAL A O 1
ATOM 741 N N . ALA A 1 92 ? -9.819 3.019 -6.450 1.00 95.69 92 ALA A N 1
ATOM 742 C CA . ALA A 1 92 ? -9.148 2.295 -7.526 1.00 95.69 92 ALA A CA 1
ATOM 743 C C . ALA A 1 92 ? -9.868 2.461 -8.874 1.00 95.69 92 ALA A C 1
ATOM 745 O O . ALA A 1 92 ? -9.217 2.673 -9.895 1.00 95.69 92 ALA A O 1
ATOM 746 N N . ARG A 1 93 ? -11.207 2.434 -8.881 1.00 96.12 93 ARG A N 1
ATOM 747 C CA . ARG A 1 93 ? -12.005 2.631 -10.099 1.00 96.12 93 ARG A CA 1
ATOM 748 C C . ARG A 1 93 ? -11.919 4.053 -10.654 1.00 96.12 93 ARG A C 1
ATOM 750 O O . ARG A 1 93 ? -11.885 4.217 -11.865 1.00 96.12 93 ARG A O 1
ATOM 757 N N . ARG A 1 94 ? -11.887 5.072 -9.791 1.00 95.38 94 ARG A N 1
ATOM 758 C CA . ARG A 1 94 ? -11.815 6.483 -10.217 1.00 95.38 94 ARG A CA 1
ATOM 759 C C . ARG A 1 94 ? -10.430 6.891 -10.712 1.00 95.38 94 ARG A C 1
ATOM 761 O O . ARG A 1 94 ? -10.311 7.787 -11.537 1.00 95.38 94 ARG A O 1
ATOM 768 N N . SER A 1 95 ? -9.383 6.276 -10.170 1.00 95.12 95 SER A N 1
ATOM 769 C CA . SER A 1 95 ? -8.003 6.701 -10.416 1.00 95.12 95 SER A CA 1
ATOM 770 C C . SER A 1 95 ? -7.313 5.991 -11.578 1.00 95.12 95 SER A C 1
ATOM 772 O O . SER A 1 95 ? -6.373 6.554 -12.154 1.00 95.12 95 SER A O 1
ATOM 774 N N . LEU A 1 96 ? -7.721 4.759 -11.892 1.00 96.50 96 LEU A N 1
ATOM 775 C CA . LEU A 1 96 ? -7.124 3.943 -12.945 1.00 96.50 96 LEU A CA 1
ATOM 776 C C . LEU A 1 96 ? -7.845 4.130 -14.280 1.00 96.50 96 LEU A C 1
ATOM 778 O O . LEU A 1 96 ? -9.059 4.295 -14.336 1.00 96.50 96 LEU A O 1
ATOM 782 N N . ASN A 1 97 ? -7.082 4.025 -15.366 1.00 95.94 97 ASN A N 1
ATOM 783 C CA . ASN A 1 97 ? -7.639 3.922 -16.711 1.00 95.94 97 ASN A CA 1
ATOM 784 C C . ASN A 1 97 ? -8.350 2.574 -16.884 1.00 95.94 97 ASN A C 1
ATOM 786 O O . ASN A 1 97 ? -7.980 1.597 -16.237 1.00 95.94 97 ASN A O 1
ATOM 790 N N . GLU A 1 98 ? -9.285 2.474 -17.828 1.00 95.25 98 GLU A N 1
ATOM 791 C CA . GLU A 1 98 ? -10.084 1.256 -18.042 1.00 95.25 98 GLU A CA 1
ATOM 792 C C . GLU A 1 98 ? -9.225 -0.008 -18.259 1.00 95.25 98 GLU A C 1
ATOM 794 O O . GLU A 1 98 ? -9.509 -1.073 -17.709 1.00 95.25 98 GLU A O 1
ATOM 799 N N . ALA A 1 99 ? -8.125 0.100 -19.013 1.00 93.38 99 ALA A N 1
ATOM 800 C CA . ALA A 1 99 ? -7.208 -1.020 -19.241 1.00 93.38 99 ALA A CA 1
ATOM 801 C C . ALA A 1 99 ? -6.483 -1.466 -17.956 1.00 93.38 99 ALA A C 1
ATOM 803 O O . ALA A 1 99 ? -6.430 -2.660 -17.650 1.00 93.38 99 ALA A O 1
ATOM 804 N N . ASP A 1 100 ? -5.967 -0.512 -17.179 1.00 95.00 100 ASP A N 1
ATOM 805 C CA . ASP A 1 100 ? -5.279 -0.789 -15.915 1.00 95.00 100 ASP A CA 1
ATOM 806 C C . ASP A 1 100 ? -6.269 -1.282 -14.845 1.00 95.00 100 ASP A C 1
ATOM 808 O O . ASP A 1 100 ? -5.951 -2.182 -14.067 1.00 95.00 100 ASP A O 1
ATOM 812 N N . TYR A 1 101 ? -7.500 -0.764 -14.845 1.00 96.62 101 TYR A N 1
ATOM 813 C CA . TYR A 1 101 ? -8.569 -1.203 -13.954 1.00 96.62 101 TYR A CA 1
ATOM 814 C C . TYR A 1 101 ? -8.997 -2.645 -14.241 1.00 96.62 101 TYR A C 1
ATOM 816 O O . TYR A 1 101 ? -9.217 -3.409 -13.303 1.00 96.62 101 TYR A O 1
ATOM 824 N N . LYS A 1 102 ? -9.044 -3.077 -15.510 1.00 95.50 102 LYS A N 1
ATOM 825 C CA . LYS A 1 102 ? -9.289 -4.490 -15.857 1.00 95.50 102 LYS A CA 1
ATOM 826 C C . LYS A 1 102 ? -8.215 -5.409 -15.276 1.00 95.50 102 LYS A C 1
ATOM 828 O O . LYS A 1 102 ? -8.555 -6.425 -14.672 1.00 95.50 102 LYS A O 1
ATOM 833 N N . ILE A 1 103 ? -6.937 -5.042 -15.411 1.00 96.25 103 ILE A N 1
ATOM 834 C CA . ILE A 1 103 ? -5.817 -5.785 -14.808 1.00 96.25 103 ILE A CA 1
ATOM 835 C C . ILE A 1 103 ? -5.980 -5.832 -13.286 1.00 96.25 103 ILE A C 1
ATOM 837 O O . ILE A 1 103 ? -5.904 -6.906 -12.688 1.00 96.25 103 ILE A O 1
ATOM 841 N N . PHE A 1 104 ? -6.263 -4.683 -12.672 1.00 96.62 104 PHE A N 1
ATOM 842 C CA . PHE A 1 104 ? -6.471 -4.569 -11.235 1.00 96.62 104 PHE A CA 1
ATOM 843 C C . PHE A 1 104 ? -7.636 -5.440 -10.746 1.00 96.62 104 PHE A C 1
ATOM 845 O O . PHE A 1 104 ? -7.488 -6.184 -9.779 1.00 96.62 104 PHE A O 1
ATOM 852 N N . LYS A 1 105 ? -8.772 -5.420 -11.446 1.00 96.25 105 LYS A N 1
ATOM 853 C CA . LYS A 1 105 ? -9.957 -6.216 -11.117 1.00 96.25 105 LYS A CA 1
ATOM 854 C C . LYS A 1 105 ? -9.662 -7.712 -11.155 1.00 96.25 105 LYS A C 1
ATOM 856 O O . LYS A 1 105 ? -10.000 -8.413 -10.206 1.00 96.25 105 LYS A O 1
ATOM 861 N N . TYR A 1 106 ? -9.032 -8.209 -12.220 1.00 95.94 106 TYR A N 1
ATOM 862 C CA . TYR A 1 106 ? -8.732 -9.639 -12.324 1.00 95.94 106 TYR A CA 1
ATOM 863 C C . TYR A 1 106 ? -7.690 -10.086 -11.303 1.00 95.94 106 TYR A C 1
ATOM 865 O O . TYR A 1 106 ? -7.891 -11.097 -10.638 1.00 95.94 106 TYR A O 1
ATOM 873 N N . HIS A 1 107 ? -6.606 -9.328 -11.148 1.00 95.69 107 HIS A N 1
ATOM 874 C CA . HIS A 1 107 ? -5.500 -9.757 -10.304 1.00 95.69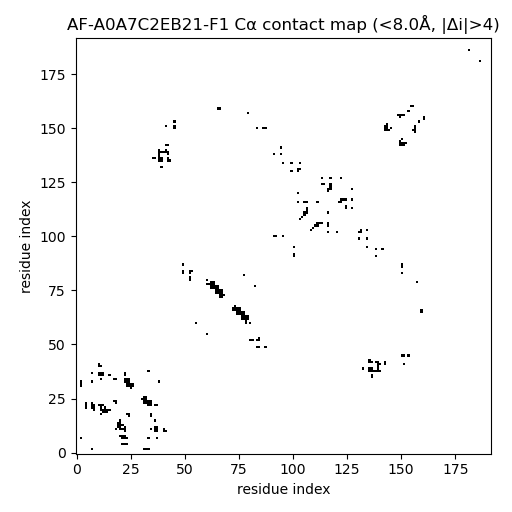 107 HIS A CA 1
ATOM 875 C C . HIS A 1 107 ? -5.750 -9.516 -8.809 1.00 95.69 107 HIS A C 1
ATOM 877 O O . HIS A 1 107 ? -5.527 -10.414 -8.006 1.00 95.69 107 HIS A O 1
ATOM 883 N N . TYR A 1 108 ? -6.229 -8.327 -8.425 1.00 95.38 108 TYR A N 1
ATOM 884 C CA . TYR A 1 108 ? -6.338 -7.929 -7.017 1.00 95.38 108 TYR A CA 1
ATOM 885 C C . TYR A 1 108 ? -7.712 -8.181 -6.404 1.00 95.38 108 TYR A C 1
ATOM 887 O O . TYR A 1 108 ? -7.769 -8.632 -5.261 1.00 95.38 108 TYR A O 1
ATOM 895 N N . LEU A 1 109 ? -8.801 -7.895 -7.131 1.00 94.31 109 LEU A N 1
ATOM 896 C CA . LEU A 1 109 ? -10.161 -8.060 -6.596 1.00 94.31 109 LEU A CA 1
ATOM 897 C C . LEU A 1 109 ? -10.653 -9.505 -6.703 1.00 94.31 109 LEU A C 1
ATOM 899 O O . LEU A 1 109 ? -11.237 -10.019 -5.758 1.00 94.31 109 LEU A O 1
ATOM 903 N N . LEU A 1 110 ? -10.411 -10.157 -7.843 1.00 93.31 110 LEU A N 1
ATOM 904 C CA . LEU A 1 110 ? -10.808 -11.551 -8.076 1.00 93.31 110 LEU A CA 1
ATOM 905 C C . LEU A 1 110 ? -9.727 -12.564 -7.669 1.00 93.31 110 LEU A C 1
ATOM 907 O O . LEU A 1 110 ? -10.015 -13.753 -7.609 1.00 93.31 110 LEU A O 1
ATOM 911 N N . GLY A 1 111 ? -8.496 -12.113 -7.406 1.00 92.06 111 GLY A N 1
ATOM 912 C CA . GLY A 1 111 ? -7.402 -12.980 -6.960 1.00 92.06 111 GLY A CA 1
ATOM 913 C C . GLY A 1 111 ? -6.855 -13.924 -8.035 1.00 92.06 111 GLY A C 1
ATOM 914 O O . GLY A 1 111 ? -6.282 -14.955 -7.699 1.00 92.06 111 GLY A O 1
ATOM 915 N N . ALA A 1 112 ? -7.033 -13.613 -9.324 1.00 94.25 112 ALA A N 1
ATOM 916 C CA . ALA A 1 112 ? -6.545 -14.470 -10.398 1.00 94.25 112 ALA A CA 1
ATOM 917 C C . ALA A 1 112 ? -5.011 -14.442 -10.523 1.00 94.25 112 ALA A C 1
ATOM 919 O O . ALA A 1 112 ? -4.369 -13.382 -10.464 1.00 94.25 112 ALA A O 1
ATOM 920 N N . ASP A 1 113 ? -4.439 -15.613 -10.812 1.00 94.44 113 ASP A N 1
ATOM 921 C CA . ASP A 1 113 ? -3.023 -15.758 -11.133 1.00 94.44 113 ASP A CA 1
ATOM 922 C C . ASP A 1 113 ? -2.628 -14.974 -12.385 1.00 94.44 113 ASP A C 1
ATOM 924 O O . ASP A 1 113 ? -3.387 -14.845 -13.353 1.00 94.44 113 ASP A O 1
ATOM 928 N N . TRP A 1 114 ? -1.370 -14.527 -12.416 1.00 93.75 114 TRP A N 1
ATOM 929 C CA . TRP A 1 114 ? -0.819 -13.779 -13.547 1.00 93.75 114 TRP A CA 1
ATOM 930 C C . TRP A 1 114 ? -0.935 -14.546 -14.872 1.00 93.75 114 TRP A C 1
ATOM 932 O O . TRP A 1 114 ? -1.189 -13.928 -15.903 1.00 93.75 114 TRP A O 1
ATOM 942 N N . LYS A 1 115 ? -0.825 -15.885 -14.854 1.00 95.00 115 LYS A N 1
ATOM 943 C CA . LYS A 1 115 ? -0.995 -16.740 -16.043 1.00 95.00 115 LYS A CA 1
ATOM 944 C C . LYS A 1 115 ? -2.408 -16.624 -16.620 1.00 95.00 115 LYS A C 1
ATOM 946 O O . LYS A 1 115 ? -2.578 -16.472 -17.829 1.00 95.00 115 LYS A O 1
ATOM 951 N N . LEU A 1 116 ? -3.421 -16.648 -15.752 1.00 94.88 116 LEU A N 1
ATOM 952 C CA . LEU A 1 116 ? -4.822 -16.544 -16.153 1.00 94.88 116 LEU A CA 1
ATOM 953 C C . LEU A 1 116 ? -5.147 -15.134 -16.656 1.00 94.88 116 LEU A C 1
ATOM 955 O O . LEU A 1 116 ? -5.824 -14.991 -17.675 1.00 94.88 116 LEU A O 1
ATOM 959 N N . CYS A 1 117 ? -4.598 -14.109 -16.002 1.00 94.44 117 CYS A N 1
ATOM 960 C CA . CYS A 1 117 ? -4.683 -12.725 -16.461 1.00 94.44 117 CYS A CA 1
ATOM 961 C C . CYS A 1 117 ? -4.049 -12.540 -17.849 1.00 94.44 117 CYS A C 1
ATOM 963 O O . CYS A 1 117 ? -4.685 -11.949 -18.718 1.00 94.44 117 CYS A O 1
ATOM 965 N N . CYS A 1 118 ? -2.850 -13.088 -18.086 1.00 94.44 118 CYS A N 1
ATOM 966 C CA . CYS A 1 118 ? -2.165 -13.014 -19.383 1.00 94.44 118 CYS A CA 1
ATOM 967 C C . CYS A 1 118 ? -2.982 -13.686 -20.494 1.00 94.44 118 CYS A C 1
ATOM 969 O O . CYS A 1 118 ? -3.175 -13.094 -21.554 1.00 94.44 118 CYS A O 1
ATOM 971 N N . ARG A 1 119 ? -3.544 -14.873 -20.225 1.00 93.62 119 ARG A N 1
ATOM 972 C CA . ARG A 1 119 ? -4.420 -15.584 -21.169 1.00 93.62 119 ARG A CA 1
ATOM 973 C C . ARG A 1 119 ? -5.695 -14.798 -21.480 1.00 93.62 119 ARG A C 1
ATOM 975 O O . ARG A 1 119 ? -6.093 -14.705 -22.635 1.00 93.62 119 ARG A O 1
ATOM 982 N N . LYS A 1 120 ? -6.336 -14.223 -20.457 1.00 93.31 120 LYS A N 1
ATOM 983 C CA . LYS A 1 120 ? -7.612 -13.506 -20.605 1.00 93.31 120 LYS A CA 1
ATOM 984 C C . LYS A 1 120 ? -7.458 -12.146 -21.285 1.00 93.31 120 LYS A C 1
ATOM 986 O O . LYS A 1 120 ? -8.309 -11.763 -22.079 1.00 93.31 120 LYS A O 1
ATOM 991 N N . LEU A 1 121 ? -6.396 -11.415 -20.958 1.00 92.50 121 LEU A N 1
ATOM 992 C CA . LEU A 1 121 ? -6.130 -10.076 -21.486 1.00 92.50 121 LEU A CA 1
ATOM 993 C C . LEU A 1 121 ? -5.263 -10.093 -22.752 1.00 92.50 121 LEU A C 1
ATOM 995 O O . LEU A 1 121 ? -5.046 -9.032 -23.327 1.00 92.50 121 LEU A O 1
ATOM 999 N N . LYS A 1 122 ? -4.790 -11.274 -23.182 1.00 93.25 122 LYS A N 1
ATOM 1000 C CA . LYS A 1 122 ? -3.871 -11.463 -24.316 1.00 93.25 122 LYS A CA 1
ATOM 1001 C C . LYS A 1 122 ? -2.628 -10.570 -24.186 1.00 93.25 122 LYS A C 1
ATOM 1003 O O . LYS A 1 122 ? -2.330 -9.763 -25.061 1.00 93.25 122 LYS A O 1
ATOM 1008 N N . MET A 1 123 ? -1.940 -10.674 -23.048 1.00 93.44 123 MET A N 1
ATOM 1009 C CA . MET A 1 123 ? -0.753 -9.870 -22.727 1.00 93.44 123 MET A CA 1
ATOM 1010 C C . MET A 1 123 ? 0.441 -10.750 -22.366 1.00 93.44 123 MET A C 1
ATOM 1012 O O . MET A 1 123 ? 0.275 -11.806 -21.757 1.00 93.44 123 MET A O 1
ATOM 1016 N N . ASP A 1 124 ? 1.646 -10.259 -22.652 1.00 95.25 124 ASP A N 1
ATOM 1017 C CA . ASP A 1 124 ? 2.890 -10.920 -22.262 1.00 95.25 124 ASP A CA 1
ATOM 1018 C C . ASP A 1 124 ? 3.187 -10.778 -20.768 1.00 95.25 124 ASP A C 1
ATOM 1020 O O . ASP A 1 124 ? 2.838 -9.781 -20.123 1.00 95.25 124 ASP A O 1
ATOM 1024 N N . ARG A 1 125 ? 3.956 -11.737 -20.239 1.00 94.31 125 ARG A N 1
ATOM 1025 C CA . ARG A 1 125 ? 4.416 -11.752 -18.842 1.00 94.31 125 ARG A CA 1
ATOM 1026 C C . ARG A 1 125 ? 5.080 -10.433 -18.437 1.00 94.31 125 ARG A C 1
ATOM 1028 O O . ARG A 1 125 ? 4.728 -9.862 -17.407 1.00 94.31 125 ARG A O 1
ATOM 1035 N N . GLY A 1 126 ? 6.034 -9.948 -19.234 1.00 94.62 126 GLY A N 1
ATOM 1036 C CA . GLY A 1 126 ? 6.768 -8.714 -18.933 1.00 94.62 126 GLY A CA 1
ATOM 1037 C C . GLY A 1 126 ? 5.836 -7.506 -18.867 1.00 94.62 126 GLY A C 1
ATOM 1038 O O . GLY A 1 126 ? 5.809 -6.780 -17.871 1.00 94.62 126 GLY A O 1
ATOM 1039 N N . ARG A 1 127 ? 4.988 -7.343 -19.889 1.00 94.44 127 ARG A N 1
ATOM 1040 C CA . ARG A 1 127 ? 4.017 -6.246 -19.970 1.00 94.44 127 ARG A CA 1
ATOM 1041 C C . ARG A 1 127 ? 3.028 -6.266 -18.802 1.00 94.44 127 ARG A C 1
ATOM 1043 O O . ARG A 1 127 ? 2.703 -5.203 -18.275 1.00 94.44 127 ARG A O 1
ATOM 1050 N N . PHE A 1 128 ? 2.602 -7.451 -18.362 1.00 95.81 128 PHE A N 1
ATOM 1051 C CA . PHE A 1 128 ? 1.747 -7.611 -17.187 1.00 95.81 128 PHE A CA 1
ATOM 1052 C C . PHE A 1 128 ? 2.427 -7.107 -15.907 1.00 95.81 128 PHE A C 1
ATOM 1054 O O . PHE A 1 128 ? 1.861 -6.267 -15.210 1.00 95.81 128 PHE A O 1
ATOM 1061 N N . PHE A 1 129 ? 3.655 -7.547 -15.608 1.00 95.50 129 PHE A N 1
ATOM 1062 C CA . PHE A 1 129 ? 4.353 -7.106 -14.393 1.00 95.50 129 PHE A CA 1
ATOM 1063 C C . PHE A 1 129 ? 4.675 -5.609 -14.411 1.00 95.50 129 PHE A C 1
ATOM 1065 O O . PHE A 1 129 ? 4.526 -4.942 -13.385 1.00 95.50 129 PHE A O 1
ATOM 1072 N N . HIS A 1 130 ? 5.026 -5.046 -15.570 1.00 94.69 130 HIS A N 1
ATOM 1073 C CA . HIS A 1 130 ? 5.182 -3.598 -15.706 1.00 94.69 130 HIS A CA 1
ATOM 1074 C C . HIS A 1 130 ? 3.868 -2.853 -15.450 1.00 94.69 130 HIS A C 1
ATOM 1076 O O . HIS A 1 130 ? 3.869 -1.859 -14.724 1.00 94.69 130 HIS A O 1
ATOM 1082 N N . ALA A 1 131 ? 2.742 -3.343 -15.977 1.00 95.50 131 ALA A N 1
ATOM 1083 C CA . ALA A 1 131 ? 1.433 -2.758 -15.699 1.00 95.50 131 ALA A CA 1
ATOM 1084 C C . ALA A 1 131 ? 1.092 -2.826 -14.202 1.00 95.50 131 ALA A C 1
ATOM 1086 O O . ALA A 1 131 ? 0.705 -1.816 -13.619 1.00 95.50 131 ALA A O 1
ATOM 1087 N N . VAL A 1 132 ? 1.340 -3.967 -13.554 1.00 96.44 132 VAL A N 1
ATOM 1088 C CA . VAL A 1 132 ? 1.168 -4.131 -12.105 1.00 96.44 132 VAL A CA 1
ATOM 1089 C C . VAL A 1 132 ? 2.010 -3.119 -11.326 1.00 96.44 132 VAL A C 1
ATOM 1091 O O . VAL A 1 132 ? 1.501 -2.477 -10.411 1.00 96.44 132 VAL A O 1
ATOM 1094 N N . TYR A 1 133 ? 3.278 -2.916 -11.688 1.00 95.25 133 TYR A N 1
ATOM 1095 C CA . TYR A 1 133 ? 4.133 -1.946 -10.999 1.00 95.25 133 TYR A CA 1
ATOM 1096 C C . TYR A 1 133 ? 3.614 -0.517 -11.150 1.00 95.25 133 TYR A C 1
ATOM 1098 O O . TYR A 1 133 ? 3.593 0.212 -10.159 1.00 95.25 133 TYR A O 1
ATOM 1106 N N . ARG A 1 134 ? 3.132 -0.139 -12.341 1.00 95.94 134 ARG A N 1
ATOM 1107 C CA . ARG A 1 134 ? 2.506 1.173 -12.572 1.00 95.94 134 ARG A CA 1
ATOM 1108 C C . ARG A 1 134 ? 1.239 1.356 -11.739 1.00 95.94 134 ARG A C 1
ATOM 1110 O O . ARG A 1 134 ? 1.074 2.404 -11.122 1.00 95.94 134 ARG A O 1
ATOM 1117 N N . ILE A 1 135 ? 0.382 0.334 -11.673 1.00 97.00 135 ILE A N 1
ATOM 1118 C CA . ILE A 1 135 ? -0.847 0.354 -10.864 1.00 97.00 135 ILE A CA 1
ATOM 1119 C C . ILE A 1 135 ? -0.505 0.556 -9.385 1.00 97.00 135 ILE A C 1
ATOM 1121 O O . ILE A 1 135 ? -1.045 1.458 -8.751 1.00 97.00 135 ILE A O 1
ATOM 1125 N N . GLN A 1 136 ? 0.435 -0.230 -8.852 1.00 96.88 136 GLN A N 1
ATOM 1126 C CA . GLN A 1 136 ? 0.884 -0.118 -7.461 1.00 96.88 136 GLN A CA 1
ATOM 1127 C C . GLN A 1 136 ? 1.437 1.278 -7.147 1.00 96.88 136 GLN A C 1
ATOM 1129 O O . GLN A 1 136 ? 1.102 1.852 -6.117 1.00 96.88 136 GLN A O 1
ATOM 1134 N N . GLN A 1 137 ? 2.271 1.832 -8.034 1.00 95.75 137 GLN A N 1
ATOM 1135 C CA . GLN A 1 137 ? 2.852 3.167 -7.864 1.00 95.75 137 GLN A CA 1
ATOM 1136 C C . GLN A 1 137 ? 1.771 4.251 -7.852 1.00 95.75 137 GLN A C 1
ATOM 1138 O O . GLN A 1 137 ? 1.748 5.095 -6.959 1.00 95.75 137 GLN A O 1
ATOM 1143 N N . ARG A 1 138 ? 0.849 4.206 -8.820 1.00 96.31 138 ARG A N 1
ATOM 1144 C CA . ARG A 1 138 ? -0.221 5.197 -8.964 1.00 96.31 138 ARG A CA 1
ATOM 1145 C C . ARG A 1 138 ? -1.189 5.156 -7.786 1.00 96.31 138 ARG A C 1
ATOM 1147 O O . ARG A 1 138 ? -1.461 6.194 -7.194 1.00 96.31 138 ARG A O 1
ATOM 1154 N N . LEU A 1 139 ? -1.670 3.968 -7.423 1.00 97.00 139 LEU A N 1
ATOM 1155 C CA . LEU A 1 139 ? -2.594 3.808 -6.302 1.00 97.00 139 LEU A CA 1
ATOM 1156 C C . LEU A 1 139 ? -1.929 4.117 -4.965 1.00 97.00 139 LEU A C 1
ATOM 1158 O O . LEU A 1 139 ? -2.510 4.836 -4.164 1.00 97.00 139 LEU A O 1
ATOM 1162 N N . GLY A 1 140 ? -0.699 3.647 -4.740 1.00 95.75 140 GLY A N 1
ATOM 1163 C CA . GLY A 1 140 ? 0.036 3.934 -3.509 1.00 95.75 140 GLY A CA 1
ATOM 1164 C C . GLY A 1 140 ? 0.258 5.429 -3.285 1.00 95.75 140 GLY A C 1
ATOM 1165 O O . GLY A 1 140 ? 0.135 5.905 -2.160 1.00 95.75 140 GLY A O 1
ATOM 1166 N N . ARG A 1 141 ? 0.511 6.185 -4.361 1.00 94.75 141 ARG A N 1
ATOM 1167 C CA . ARG A 1 141 ? 0.575 7.648 -4.311 1.00 94.75 141 ARG A CA 1
ATOM 1168 C C . ARG A 1 141 ? -0.775 8.254 -3.917 1.00 94.75 141 ARG A C 1
ATOM 1170 O O . ARG A 1 141 ? -0.847 9.021 -2.962 1.00 94.75 141 ARG A O 1
ATOM 1177 N N . ILE A 1 142 ? -1.844 7.864 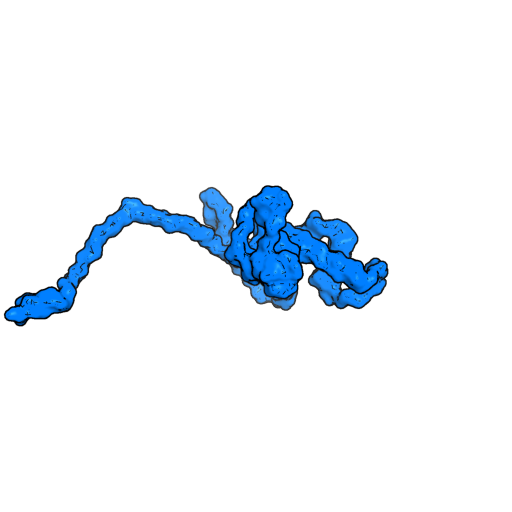-4.607 1.00 95.38 142 ILE A N 1
ATOM 1178 C CA . ILE A 1 142 ? -3.191 8.410 -4.385 1.00 95.38 142 ILE A CA 1
ATOM 1179 C C . ILE A 1 142 ? -3.710 8.083 -2.982 1.00 95.38 142 ILE A C 1
ATOM 1181 O O . ILE A 1 142 ? -4.267 8.955 -2.327 1.00 95.38 142 ILE A O 1
ATOM 1185 N N . PHE A 1 143 ? -3.485 6.872 -2.471 1.00 94.88 143 PHE A N 1
ATOM 1186 C CA . PHE A 1 143 ? -3.945 6.465 -1.138 1.00 94.88 143 PHE A CA 1
ATOM 1187 C C . PHE A 1 143 ? -3.416 7.351 -0.009 1.00 94.88 143 PHE A C 1
ATOM 1189 O O . PHE A 1 143 ? -4.115 7.532 0.986 1.00 94.88 143 PHE A O 1
ATOM 1196 N N . ARG A 1 144 ? -2.215 7.916 -0.168 1.00 91.81 144 ARG A N 1
ATOM 1197 C CA . ARG A 1 144 ? -1.639 8.881 0.775 1.00 91.81 144 ARG A CA 1
ATOM 1198 C C . ARG A 1 144 ? -2.049 10.322 0.467 1.00 91.81 144 ARG A C 1
ATOM 1200 O O . ARG A 1 144 ? -2.234 11.100 1.392 1.00 91.81 144 ARG A O 1
ATOM 1207 N N . GLU A 1 145 ? -2.156 10.686 -0.809 1.00 91.31 145 GLU A N 1
ATOM 1208 C CA . GLU A 1 145 ? -2.450 12.064 -1.233 1.00 91.31 145 GLU A CA 1
ATOM 1209 C C . GLU A 1 145 ? -3.937 12.446 -1.129 1.00 91.31 145 GLU A C 1
ATOM 1211 O O . GLU A 1 145 ? -4.255 13.634 -1.162 1.00 91.31 145 GLU A O 1
ATOM 1216 N N . LEU A 1 146 ? -4.848 11.477 -0.990 1.00 90.81 146 LEU A N 1
ATOM 1217 C CA . LEU A 1 146 ? -6.279 11.732 -0.809 1.00 90.81 146 LEU A CA 1
ATOM 1218 C C . LEU A 1 146 ? -6.550 12.661 0.385 1.00 90.81 146 LEU A C 1
ATOM 1220 O O . LEU A 1 146 ? -6.031 12.473 1.485 1.00 90.81 146 LEU A O 1
ATOM 1224 N N . GLN A 1 147 ? -7.401 13.659 0.151 1.00 83.69 147 GLN A N 1
ATOM 1225 C CA . GLN A 1 147 ? -7.906 14.604 1.145 1.00 83.69 147 GLN A CA 1
ATOM 1226 C C . GLN A 1 147 ? -9.436 14.658 1.031 1.00 83.69 147 GLN A C 1
ATOM 1228 O O . GLN A 1 147 ? -9.949 14.567 -0.087 1.00 83.69 147 GLN A O 1
ATOM 1233 N N . PRO A 1 148 ? -10.180 14.806 2.142 1.00 78.81 148 PRO A N 1
ATOM 1234 C CA . PRO A 1 148 ? -9.713 15.068 3.513 1.00 78.81 148 PRO A CA 1
ATOM 1235 C C . PRO A 1 148 ? -9.248 13.829 4.304 1.00 78.81 148 PRO A C 1
ATOM 1237 O O . PRO A 1 148 ? -8.556 13.988 5.307 1.00 78.81 148 PRO A O 1
ATOM 1240 N N . TYR A 1 149 ? -9.588 12.613 3.860 1.00 79.88 149 TYR A N 1
ATOM 1241 C CA . TYR A 1 149 ? -9.224 11.361 4.535 1.00 79.88 149 TYR A CA 1
ATOM 1242 C C . TYR A 1 149 ? -8.457 10.436 3.583 1.00 79.88 149 TYR A C 1
ATOM 1244 O O . TYR A 1 149 ? -9.007 9.954 2.593 1.00 79.88 149 TYR A O 1
ATOM 1252 N N . GLY A 1 150 ? -7.176 10.206 3.874 1.00 86.50 150 GLY A N 1
ATOM 1253 C CA . GLY A 1 150 ? -6.344 9.259 3.132 1.00 86.50 150 GLY A CA 1
ATOM 1254 C C . GLY A 1 150 ? -6.617 7.811 3.543 1.00 86.50 150 GLY A C 1
ATOM 1255 O O . GLY A 1 150 ? -6.948 7.538 4.694 1.00 86.50 150 GLY A O 1
ATOM 1256 N N . LEU A 1 151 ? -6.427 6.863 2.620 1.00 91.88 151 LEU A N 1
ATOM 1257 C CA . LEU A 1 151 ? -6.460 5.425 2.936 1.00 91.88 151 LEU A CA 1
ATOM 1258 C C . LEU A 1 151 ? -5.182 4.963 3.653 1.00 91.88 151 LEU A C 1
ATOM 1260 O O . LEU A 1 151 ? -5.170 3.903 4.282 1.00 91.88 151 LEU A O 1
ATOM 1264 N N . TYR A 1 152 ? -4.096 5.724 3.514 1.00 91.88 152 TYR A N 1
ATOM 1265 C CA . TYR A 1 152 ? -2.834 5.507 4.208 1.00 91.88 152 TYR A CA 1
ATOM 1266 C C . TYR A 1 152 ? -2.430 6.788 4.956 1.00 91.88 152 TYR A C 1
ATOM 1268 O O . TYR A 1 152 ? -2.362 7.850 4.326 1.00 91.88 152 TYR A O 1
ATOM 1276 N N . PRO A 1 153 ? -2.104 6.709 6.260 1.00 91.50 153 PRO A N 1
ATOM 1277 C CA . PRO A 1 153 ? -1.758 5.517 7.043 1.00 91.50 153 PRO A CA 1
ATOM 1278 C C . PRO A 1 153 ? -2.981 4.768 7.583 1.00 91.50 153 PRO A C 1
ATOM 1280 O O . PRO A 1 153 ? -4.012 5.369 7.873 1.00 91.50 153 PRO A O 1
ATOM 1283 N N . LEU A 1 154 ? -2.852 3.451 7.768 1.00 90.56 154 LEU A N 1
ATOM 1284 C CA . LEU A 1 154 ? -3.957 2.618 8.260 1.00 90.56 154 LEU A CA 1
ATOM 1285 C C . LEU A 1 154 ? -4.422 3.030 9.664 1.00 90.56 154 LEU A C 1
ATOM 1287 O O . LEU A 1 154 ? -5.614 2.964 9.947 1.00 90.56 154 LEU A O 1
ATOM 1291 N N . ASP A 1 155 ? -3.511 3.493 10.517 1.00 86.19 155 ASP A N 1
ATOM 1292 C CA . ASP A 1 155 ? -3.841 3.935 11.877 1.00 86.19 155 ASP A CA 1
ATOM 1293 C C . ASP A 1 155 ? -4.680 5.222 11.892 1.00 86.19 155 ASP A C 1
ATOM 1295 O O . ASP A 1 155 ? -5.470 5.437 12.809 1.00 86.19 155 ASP A O 1
ATOM 1299 N N . GLU A 1 156 ? -4.540 6.077 10.873 1.00 84.56 156 GLU A N 1
ATOM 1300 C CA . GLU A 1 156 ? -5.361 7.286 10.724 1.00 84.56 156 GLU A CA 1
ATOM 1301 C C . GLU A 1 156 ? -6.749 6.950 10.167 1.00 84.56 156 GLU A C 1
ATOM 1303 O O . GLU A 1 156 ? -7.728 7.560 10.585 1.00 84.56 156 GLU A O 1
ATOM 1308 N N . TYR A 1 157 ? -6.851 5.954 9.278 1.00 87.62 157 TYR A N 1
ATOM 1309 C CA . TYR A 1 157 ? -8.133 5.522 8.713 1.00 87.62 157 TYR A CA 1
ATOM 1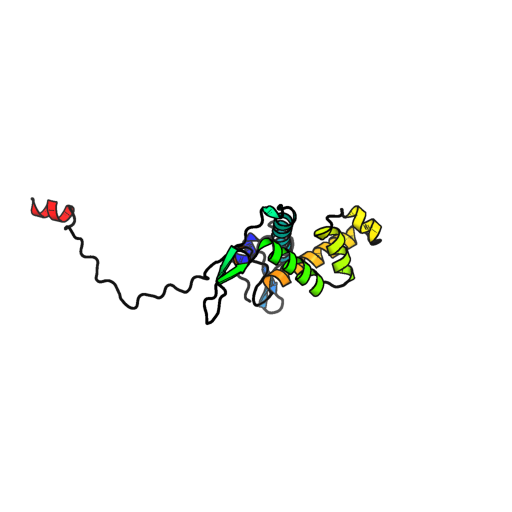310 C C . TYR A 1 157 ? -8.979 4.712 9.713 1.00 87.62 157 TYR A C 1
ATOM 1312 O O . TYR A 1 157 ? -10.166 4.980 9.901 1.00 87.62 157 TYR A O 1
ATOM 1320 N N . PHE A 1 158 ? -8.378 3.699 10.347 1.00 85.00 158 PHE A N 1
ATOM 1321 C CA . PHE A 1 158 ? -9.075 2.786 11.262 1.00 85.00 158 PHE A CA 1
ATOM 1322 C C . PHE A 1 158 ? -9.101 3.284 12.709 1.00 85.00 158 PHE A C 1
ATOM 1324 O O . PHE A 1 158 ? -9.919 2.820 13.504 1.00 85.00 158 PHE A O 1
ATOM 1331 N N . GLY A 1 159 ? -8.199 4.191 13.080 1.00 73.44 159 GLY A N 1
ATOM 1332 C CA . GLY A 1 159 ? -8.120 4.699 14.439 1.00 73.44 159 GLY A CA 1
ATOM 1333 C C . GLY A 1 159 ? -9.153 5.783 14.728 1.00 73.44 159 GLY A C 1
ATOM 1334 O O . GLY A 1 159 ? -9.440 6.652 13.913 1.00 73.44 159 GLY A O 1
ATOM 1335 N N . THR A 1 160 ? -9.610 5.826 15.975 1.00 58.19 160 THR A N 1
ATOM 1336 C CA . THR A 1 160 ? -10.166 7.024 16.622 1.00 58.19 160 THR A CA 1
ATOM 1337 C C . THR A 1 160 ? -9.047 7.933 17.130 1.00 58.19 160 THR A C 1
ATOM 1339 O O . THR A 1 160 ? -9.190 8.575 18.171 1.00 58.19 160 THR A O 1
ATOM 1342 N N . THR A 1 161 ? -7.888 7.960 16.458 1.00 46.75 161 THR A N 1
ATOM 1343 C CA . THR A 1 161 ? -6.733 8.697 16.968 1.00 46.75 161 THR A CA 1
ATOM 1344 C C . THR A 1 161 ? -7.126 10.158 17.079 1.00 46.75 161 THR A C 1
ATOM 1346 O O . THR A 1 161 ? -7.355 10.844 16.090 1.00 46.75 161 THR A O 1
ATOM 1349 N N . VAL A 1 162 ? -7.253 10.659 18.304 1.00 47.56 162 VAL A N 1
ATOM 1350 C CA . VAL A 1 162 ? -7.230 12.087 18.576 1.00 47.56 162 VAL A CA 1
ATOM 1351 C C . VAL A 1 162 ? -5.825 12.487 18.147 1.00 47.56 162 VAL A C 1
ATOM 1353 O O . VAL A 1 162 ? -4.859 12.118 18.817 1.00 47.56 162 VAL A O 1
ATOM 1356 N N . ARG A 1 163 ? -5.662 13.145 16.984 1.00 47.41 163 ARG A N 1
ATOM 1357 C CA . ARG A 1 163 ? -4.397 13.829 16.671 1.00 47.41 163 ARG A CA 1
ATOM 1358 C C . ARG A 1 163 ? -4.067 14.574 17.945 1.00 47.41 163 ARG A C 1
ATOM 1360 O O . ARG A 1 163 ? -4.957 15.286 18.405 1.00 47.41 163 ARG A O 1
ATOM 1367 N N . ARG A 1 164 ? -2.884 14.338 18.530 1.00 44.97 164 ARG A N 1
ATOM 1368 C CA . ARG A 1 164 ? -2.452 15.030 19.746 1.00 44.97 164 ARG A CA 1
ATOM 1369 C C . ARG A 1 164 ? -2.721 16.509 19.509 1.00 44.97 164 ARG A C 1
ATOM 1371 O O . ARG A 1 164 ? -1.967 17.175 18.804 1.00 44.97 164 ARG A O 1
ATOM 1378 N N . VAL A 1 165 ? -3.833 17.004 20.046 1.00 46.69 165 VAL A N 1
ATOM 1379 C CA . VAL A 1 165 ? -3.987 18.422 20.298 1.00 46.69 165 VAL A CA 1
ATOM 1380 C C . VAL A 1 165 ? -2.767 18.695 21.156 1.00 46.69 165 VAL A C 1
ATOM 1382 O O . VAL A 1 165 ? -2.520 17.926 22.094 1.00 46.69 165 VAL A O 1
ATOM 1385 N N . LYS A 1 166 ? -1.926 19.663 20.761 1.00 48.97 166 LYS A N 1
ATOM 1386 C CA . LYS A 1 166 ? -0.829 20.109 21.630 1.00 48.97 166 LYS A CA 1
ATOM 1387 C C . LYS A 1 166 ? -1.424 20.164 23.036 1.00 48.97 166 LYS A C 1
ATOM 1389 O O . LYS A 1 166 ? -2.497 20.766 23.144 1.00 48.97 166 LYS A O 1
ATOM 1394 N N . PRO A 1 167 ? -0.854 19.463 24.038 1.00 49.31 167 PRO A N 1
ATOM 1395 C CA . PRO A 1 167 ? -1.413 19.521 25.378 1.00 49.31 167 PRO A CA 1
ATOM 1396 C C . PRO A 1 167 ? -1.622 20.999 25.661 1.00 49.31 167 PRO A C 1
ATOM 1398 O O . PRO A 1 167 ? -0.696 21.785 25.435 1.00 49.31 167 PRO A O 1
ATOM 1401 N N . ILE A 1 168 ? -2.863 21.382 25.976 1.00 55.91 168 ILE A N 1
ATOM 1402 C CA . ILE A 1 168 ? -3.148 22.744 26.410 1.00 55.91 168 ILE A CA 1
ATOM 1403 C C . ILE A 1 168 ? -2.163 22.938 27.547 1.00 55.91 168 ILE A C 1
ATOM 1405 O O . ILE A 1 168 ? -2.244 22.218 28.543 1.00 55.91 168 ILE A O 1
ATOM 1409 N N . GLN A 1 169 ? -1.151 23.779 27.331 1.00 58.66 169 GLN A N 1
ATOM 1410 C CA . GLN A 1 169 ? -0.227 24.080 28.404 1.00 58.66 169 GLN A CA 1
ATOM 1411 C C . GLN A 1 169 ? -1.113 24.676 29.487 1.00 58.66 169 GLN A C 1
ATOM 1413 O O . GLN A 1 169 ? -1.833 25.635 29.187 1.00 58.66 169 GLN A O 1
ATOM 1418 N N . PRO A 1 170 ? -1.179 24.063 30.680 1.00 56.72 170 PRO A N 1
ATOM 1419 C CA . PRO A 1 170 ? -1.960 24.648 31.743 1.00 56.72 170 PRO A CA 1
ATOM 1420 C C . PRO A 1 170 ? -1.409 26.061 31.927 1.00 56.72 170 PRO A C 1
ATOM 1422 O O . PRO A 1 170 ? -0.217 26.248 32.155 1.00 56.72 170 PRO A O 1
ATOM 1425 N N . THR A 1 171 ? -2.267 27.065 31.761 1.00 64.00 171 THR A N 1
ATOM 1426 C CA . THR A 1 171 ? -1.926 28.471 32.034 1.00 64.00 171 THR A CA 1
ATOM 1427 C C . THR A 1 171 ? -1.547 28.674 33.500 1.00 64.00 171 THR A C 1
ATOM 1429 O O . THR A 1 171 ? -1.003 29.707 33.872 1.00 64.00 171 THR A O 1
ATOM 1432 N N . TRP A 1 172 ? -1.835 27.673 34.328 1.00 72.00 172 TRP A N 1
ATOM 1433 C CA . TRP A 1 172 ? -1.446 27.573 35.712 1.00 72.00 172 TRP A CA 1
ATOM 1434 C C . TRP A 1 172 ? -0.197 26.699 35.857 1.00 72.00 172 TRP A C 1
ATOM 1436 O O . TRP A 1 172 ? -0.220 25.494 35.596 1.00 72.00 172 TRP A O 1
ATOM 1446 N N . THR A 1 173 ? 0.895 27.311 36.305 1.00 71.50 173 THR A N 1
ATOM 1447 C CA . THR A 1 173 ? 2.032 26.584 36.864 1.00 71.50 173 THR A CA 1
ATOM 1448 C C . THR A 1 173 ? 1.637 26.074 38.250 1.00 71.50 173 THR A C 1
ATOM 1450 O O . THR A 1 173 ? 1.289 26.904 39.098 1.00 71.50 173 THR A O 1
ATOM 1453 N N . PRO A 1 174 ? 1.683 24.757 38.519 1.00 69.00 174 PRO A N 1
ATOM 1454 C CA . PRO A 1 174 ? 1.490 24.273 39.875 1.00 69.00 174 PRO A CA 1
ATOM 1455 C C . PRO A 1 174 ? 2.521 24.916 40.806 1.00 69.00 174 PRO A C 1
ATOM 1457 O O . PRO A 1 174 ? 3.679 25.070 40.402 1.00 69.00 174 PRO A O 1
ATOM 1460 N N . PRO A 1 175 ? 2.137 25.297 42.038 1.00 76.12 175 PRO A N 1
ATOM 1461 C CA . PRO A 1 175 ? 3.110 25.703 43.034 1.00 76.12 175 PRO A CA 1
ATOM 1462 C C . PRO A 1 175 ? 4.131 24.570 43.219 1.00 76.12 175 PRO A C 1
ATOM 1464 O O . PRO A 1 175 ? 3.782 23.396 43.040 1.00 76.12 175 PRO A O 1
ATOM 1467 N N . PRO A 1 176 ? 5.392 24.900 43.545 1.00 78.00 176 PRO A N 1
ATOM 1468 C CA . PRO A 1 176 ? 6.420 23.894 43.769 1.00 78.00 176 PRO A CA 1
ATOM 1469 C C . PRO A 1 176 ? 5.916 22.868 44.785 1.00 78.00 176 PRO A C 1
ATOM 1471 O O . PRO A 1 176 ? 5.354 23.233 45.818 1.00 78.00 176 PRO A O 1
ATOM 1474 N N . ALA A 1 177 ? 6.080 21.584 44.464 1.00 72.31 177 ALA A N 1
ATOM 1475 C CA . ALA A 1 177 ? 5.640 20.502 45.329 1.00 72.31 177 ALA A CA 1
ATOM 1476 C C . ALA A 1 177 ? 6.381 20.599 46.669 1.00 72.31 177 ALA A C 1
ATOM 1478 O O . ALA A 1 177 ? 7.574 20.307 46.748 1.00 72.31 177 ALA A O 1
ATOM 1479 N N . VAL A 1 178 ? 5.678 21.028 47.718 1.00 75.56 178 VAL A N 1
ATOM 1480 C CA . VAL A 1 178 ? 6.201 20.987 49.082 1.00 75.56 178 VAL A CA 1
ATOM 1481 C C . VAL A 1 178 ? 6.084 19.535 49.544 1.00 75.56 178 VAL A C 1
ATOM 1483 O O . VAL A 1 178 ? 4.971 19.000 49.572 1.00 75.56 178 VAL A O 1
ATOM 1486 N N . PRO A 1 179 ? 7.196 18.849 49.851 1.00 71.31 179 PRO A N 1
ATOM 1487 C CA . PRO A 1 179 ? 7.123 17.477 50.317 1.00 71.31 179 PRO A CA 1
ATOM 1488 C C . PRO A 1 179 ? 6.370 17.450 51.652 1.00 71.31 179 PRO A C 1
ATOM 1490 O O . PRO A 1 179 ? 6.709 18.176 52.582 1.00 71.31 179 PRO A O 1
ATOM 1493 N N . VAL A 1 180 ? 5.344 16.600 51.748 1.00 74.94 180 VAL A N 1
ATOM 1494 C CA . VAL A 1 180 ? 4.497 16.454 52.953 1.00 74.94 180 VAL A CA 1
ATOM 1495 C C . VAL A 1 180 ? 5.324 16.055 54.185 1.00 74.94 180 VAL A C 1
ATOM 1497 O O . VAL A 1 180 ? 4.928 16.311 55.319 1.00 74.94 180 VAL A O 1
ATOM 1500 N N . ARG A 1 181 ? 6.498 15.450 53.973 1.00 71.00 181 ARG A N 1
ATOM 1501 C CA . ARG A 1 181 ? 7.467 15.113 55.014 1.00 71.00 181 ARG A CA 1
ATOM 1502 C C . ARG A 1 181 ? 8.864 15.561 54.568 1.00 71.00 181 ARG A C 1
ATOM 1504 O O . ARG A 1 181 ? 9.204 15.327 53.406 1.00 71.00 181 ARG A O 1
ATOM 1511 N N . PRO A 1 182 ? 9.677 16.173 55.449 1.00 73.00 182 PRO A N 1
ATOM 1512 C CA . PRO A 1 182 ? 11.052 16.510 55.109 1.00 73.00 182 PRO A CA 1
ATOM 1513 C C . PRO A 1 182 ? 11.824 15.248 54.691 1.00 73.00 182 PRO A C 1
ATOM 1515 O O . PRO A 1 182 ? 11.546 14.157 55.205 1.00 73.00 182 PRO A O 1
ATOM 1518 N N . PRO A 1 183 ? 12.772 15.367 53.747 1.00 76.31 183 PRO A N 1
ATOM 1519 C CA . PRO A 1 183 ? 13.579 14.239 53.309 1.00 76.31 183 PRO A CA 1
ATOM 1520 C C . PRO A 1 183 ? 14.305 13.612 54.504 1.00 76.31 183 PRO A C 1
ATOM 1522 O O . PRO A 1 183 ? 14.847 14.315 55.354 1.00 76.31 183 PRO A O 1
ATOM 1525 N N . ILE A 1 184 ? 14.340 12.277 54.548 1.00 74.81 184 ILE A N 1
ATOM 1526 C CA . ILE A 1 184 ? 14.924 11.482 55.647 1.00 74.81 184 ILE A CA 1
ATOM 1527 C C . ILE A 1 184 ? 16.358 11.931 55.974 1.00 74.81 184 ILE A C 1
ATOM 1529 O O . ILE A 1 184 ? 16.768 11.935 57.128 1.00 74.81 184 ILE A O 1
ATOM 1533 N N . LEU A 1 185 ? 17.102 12.387 54.966 1.00 72.88 185 LEU A N 1
ATOM 1534 C CA . LEU A 1 185 ? 18.470 12.879 55.114 1.00 72.88 185 LEU A CA 1
ATOM 1535 C C . LEU A 1 185 ? 18.561 14.137 56.001 1.00 72.88 185 LEU A C 1
ATOM 1537 O O . LEU A 1 185 ? 19.490 14.256 56.792 1.00 72.88 185 LEU A O 1
ATOM 1541 N N . GLN A 1 186 ? 17.561 15.022 55.942 1.00 69.69 186 GLN A N 1
ATOM 1542 C CA . GLN A 1 186 ? 17.436 16.174 56.843 1.00 69.69 186 GLN A CA 1
ATOM 1543 C C . GLN A 1 186 ? 17.046 15.751 58.263 1.00 69.69 186 GLN A C 1
ATOM 1545 O O . GLN A 1 186 ? 17.505 16.354 59.226 1.00 69.69 186 GLN A O 1
ATOM 1550 N N . GLN A 1 187 ? 16.231 14.701 58.401 1.00 69.25 187 GLN A N 1
ATOM 1551 C CA . GLN A 1 187 ? 15.844 14.170 59.712 1.00 69.25 187 GLN A CA 1
ATOM 1552 C C . GLN A 1 187 ? 17.033 13.522 60.433 1.00 69.25 187 GLN A C 1
ATOM 1554 O O . GLN A 1 187 ? 17.183 13.690 61.637 1.00 69.25 187 GLN A O 1
ATOM 1559 N N . LEU A 1 188 ? 17.906 12.832 59.694 1.00 71.25 188 LEU A N 1
ATOM 1560 C CA . LEU A 1 188 ? 19.129 12.238 60.241 1.00 71.25 188 LEU A CA 1
ATOM 1561 C C . LEU A 1 188 ? 20.160 13.299 60.654 1.00 71.25 188 LEU A C 1
ATOM 1563 O O . LEU A 1 188 ? 20.842 13.115 61.653 1.00 71.25 188 LEU A O 1
ATOM 1567 N N . GLN A 1 189 ? 20.245 14.417 59.928 1.00 72.94 189 GLN A N 1
ATOM 1568 C CA . GLN A 1 189 ? 21.146 15.532 60.257 1.00 72.94 189 GLN A CA 1
ATOM 1569 C C . GLN A 1 189 ? 20.695 16.358 61.469 1.00 72.94 189 GLN A C 1
ATOM 1571 O O . GLN A 1 189 ? 21.518 17.030 62.071 1.00 72.94 189 GLN A O 1
ATOM 1576 N N . GLN A 1 190 ? 19.406 16.332 61.815 1.00 64.56 190 GLN A N 1
ATOM 1577 C CA . GLN A 1 190 ? 18.859 17.006 63.002 1.00 64.56 190 GLN A CA 1
ATOM 1578 C C . GLN A 1 190 ? 18.875 16.118 64.257 1.00 64.56 190 GLN A C 1
ATOM 1580 O O . GLN A 1 190 ? 18.619 16.610 65.352 1.00 64.56 190 GLN A O 1
ATOM 1585 N N . ALA A 1 191 ? 19.123 14.815 64.092 1.00 62.53 191 ALA A N 1
ATOM 1586 C CA . ALA A 1 191 ? 19.172 13.825 65.167 1.00 62.53 191 ALA A CA 1
ATOM 1587 C C . ALA A 1 191 ? 20.607 13.487 65.627 1.00 62.53 191 ALA A C 1
ATOM 1589 O O . ALA A 1 191 ? 20.769 12.633 66.500 1.00 62.53 191 ALA A O 1
ATOM 1590 N N . ALA A 1 192 ? 21.617 14.130 65.035 1.00 54.72 192 ALA A N 1
ATOM 1591 C CA . ALA A 1 192 ? 23.029 14.075 65.417 1.00 54.72 192 ALA A CA 1
ATOM 1592 C C . ALA A 1 192 ? 23.447 15.417 66.031 1.00 54.72 192 ALA A C 1
ATOM 1594 O O . ALA A 1 192 ? 24.275 15.389 66.967 1.00 54.72 192 ALA A O 1
#

Secondary structure (DSSP, 8-state):
-PPPHHHHHTTS-TT-TTTTTS-EEE-TTS-EEE-HHHHHHHHHHHHHHHHHHHHS-GGGPPPEEEEPPSSS--EEEE-HHHHHHHHHHHHHHHHS-HHHHHHHIIIIIS---HHHHHHHHT--HHHHHHHHHHHHHHHHHHHHH-SSS-S-SHHHHH------------SSPPPP---SS--HHHHHHH--

Foldseek 3Di:
DADDQVVQLVQADCPDPQCNSSQWHQDPVRGIDGDLSSLLSLLVVLLVLLVVLVPDDPVPQDFDWAFDDDPDGDTDTDRLSVVSNCCLLVLLVVQDDPLLSLLCCQCRVVVDDPVVVCVVSVHDPVVSVVSVSVSSSRSSVCQVVDPPDHVPPVCRSPHSDPPPPPPPPPPDDPDPDDPPDPPVVVVVVVVD

pLDDT: mean 85.09, std 12.84, range [44.97, 97.25]